Protein AF-A0A8S9H117-F1 (afdb_monomer)

Foldseek 3Di:
DQPVLQLLQVVLCVVCLVLCVVVVHHGDRPVLLVVLVVLLVVLVPDDPPNLVSVVDCVNLVQCCDPSNPRAAPPLDDQLADEAAFLADPVDDVVRVCVSCVSVQQNVQSSNQVRHDAHPDDGGDSHGRHYYYDPQFHHDPDPPLRSVLRSVQVSCVSVVQDPVGRNNDDPVNSVVSVVVSVVCSCVPPPVCVVVVPPDD

Radius of gyration: 18.81 Å; Cα contacts (8 Å, |Δi|>4): 176; chains: 1; bounding box: 41×42×57 Å

Organism: Brassica cretica (NCBI:txid69181)

Structure (mmCIF, N/CA/C/O backbone):
data_AF-A0A8S9H117-F1
#
_entry.id   AF-A0A8S9H117-F1
#
loop_
_atom_site.group_PDB
_atom_site.id
_atom_site.type_symbol
_atom_site.label_atom_id
_atom_site.label_alt_id
_atom_site.label_comp_id
_atom_site.label_asym_id
_atom_site.label_entity_id
_atom_site.label_seq_id
_atom_site.pdbx_PDB_ins_code
_atom_site.Cartn_x
_atom_site.Cartn_y
_atom_site.Cartn_z
_atom_site.occupancy
_atom_site.B_iso_or_equiv
_atom_site.auth_seq_id
_atom_site.auth_comp_id
_atom_site.auth_asym_id
_atom_site.auth_atom_id
_atom_site.pdbx_PDB_model_num
ATOM 1 N N . MET A 1 1 ? -3.713 8.239 -14.447 1.00 49.50 1 MET A N 1
ATOM 2 C CA . MET A 1 1 ? -2.649 7.503 -13.725 1.00 49.50 1 MET A CA 1
ATOM 3 C C . MET A 1 1 ? -3.193 6.486 -12.706 1.00 49.50 1 MET A C 1
ATOM 5 O O . MET A 1 1 ? -2.450 5.581 -12.369 1.00 49.50 1 MET A O 1
ATOM 9 N N . GLY A 1 2 ? -4.460 6.570 -12.255 1.00 62.56 2 GLY A N 1
ATOM 10 C CA . GLY A 1 2 ? -5.015 5.654 -11.234 1.00 62.56 2 GLY A CA 1
ATOM 11 C C . GLY A 1 2 ? -5.324 4.222 -11.701 1.00 62.56 2 GLY A C 1
ATOM 12 O O . GLY A 1 2 ? -4.921 3.280 -11.033 1.00 62.56 2 GLY A O 1
ATOM 13 N N . VAL A 1 3 ? -5.942 4.052 -12.877 1.00 79.81 3 VAL A N 1
ATOM 14 C CA . VAL A 1 3 ? -6.479 2.744 -13.321 1.00 79.81 3 VAL A CA 1
ATOM 15 C C . VAL A 1 3 ? -5.399 1.669 -13.496 1.00 79.81 3 VAL A C 1
ATOM 17 O O . VAL A 1 3 ? -5.595 0.533 -13.090 1.00 79.81 3 VAL A O 1
ATOM 20 N N . HIS A 1 4 ? -4.232 2.013 -14.051 1.00 85.38 4 HIS A N 1
ATOM 21 C CA . HIS A 1 4 ? -3.155 1.031 -14.250 1.00 85.38 4 HIS A CA 1
ATOM 22 C C . HIS A 1 4 ? -2.563 0.521 -12.934 1.00 85.38 4 HIS A C 1
ATOM 24 O O . HIS A 1 4 ? -2.241 -0.656 -12.823 1.00 85.38 4 HIS A O 1
ATOM 30 N N . LEU A 1 5 ? -2.409 1.399 -11.938 1.00 88.50 5 LEU A N 1
ATOM 31 C CA . LEU A 1 5 ? -1.876 0.997 -10.640 1.00 88.50 5 LEU A CA 1
ATOM 32 C C . LEU A 1 5 ? -2.907 0.178 -9.859 1.00 88.50 5 LEU A C 1
ATOM 34 O O . LEU A 1 5 ? -2.537 -0.793 -9.214 1.00 88.50 5 LEU A O 1
ATOM 38 N N . GLU A 1 6 ? -4.188 0.537 -9.955 1.00 90.25 6 GLU A N 1
ATOM 39 C CA . GLU A 1 6 ? -5.287 -0.261 -9.403 1.00 90.25 6 GLU A CA 1
ATOM 40 C C . GLU A 1 6 ? -5.321 -1.664 -10.015 1.00 90.25 6 GLU A C 1
ATOM 42 O O . GLU A 1 6 ? -5.309 -2.637 -9.267 1.00 90.25 6 GLU A O 1
ATOM 47 N N . ALA A 1 7 ? -5.241 -1.765 -11.345 1.00 91.31 7 ALA A N 1
ATOM 48 C CA . ALA A 1 7 ? -5.170 -3.039 -12.055 1.00 91.31 7 ALA A CA 1
ATOM 49 C C . ALA A 1 7 ? -3.972 -3.892 -11.606 1.00 91.31 7 ALA A C 1
ATOM 51 O O . ALA A 1 7 ? -4.115 -5.081 -11.345 1.00 91.31 7 ALA A O 1
ATOM 52 N N . LEU A 1 8 ? -2.786 -3.291 -11.466 1.00 93.00 8 LEU A N 1
ATOM 53 C CA . LEU A 1 8 ? -1.595 -4.011 -11.004 1.00 93.00 8 LEU A CA 1
ATOM 54 C C . LEU A 1 8 ? -1.715 -4.486 -9.555 1.00 93.00 8 LEU A C 1
ATOM 56 O O . LEU A 1 8 ? -1.335 -5.615 -9.254 1.00 93.00 8 LEU A O 1
ATOM 60 N N . VAL A 1 9 ? -2.234 -3.645 -8.658 1.00 93.19 9 VAL A N 1
ATOM 61 C CA . VAL A 1 9 ? -2.461 -4.030 -7.259 1.00 93.19 9 VAL A CA 1
ATOM 62 C C . VAL A 1 9 ? -3.465 -5.175 -7.184 1.00 93.19 9 VAL A C 1
ATOM 64 O O . VAL A 1 9 ? -3.221 -6.137 -6.463 1.00 93.19 9 VAL A O 1
ATOM 67 N N . GLU A 1 10 ? -4.555 -5.115 -7.945 1.00 92.38 10 GLU A N 1
ATOM 68 C CA . GLU A 1 10 ? -5.552 -6.185 -8.010 1.00 92.38 10 GLU A CA 1
ATOM 69 C C . GLU A 1 10 ? -4.974 -7.480 -8.594 1.00 92.38 10 GLU A C 1
ATOM 71 O O . GLU A 1 10 ? -5.126 -8.535 -7.985 1.00 92.38 10 GLU A O 1
ATOM 76 N N . TYR A 1 11 ? -4.229 -7.405 -9.698 1.00 93.62 11 TYR A N 1
ATOM 77 C CA . TYR A 1 11 ? -3.546 -8.561 -10.281 1.00 93.62 11 TYR A CA 1
ATOM 78 C C . TYR A 1 11 ? -2.617 -9.252 -9.275 1.00 93.62 11 TYR A C 1
ATOM 80 O O . TYR A 1 11 ? -2.713 -10.460 -9.067 1.00 93.62 11 TYR A O 1
ATOM 88 N N . VAL A 1 12 ? -1.753 -8.490 -8.596 1.00 93.62 12 VAL A N 1
ATOM 89 C CA . VAL A 1 12 ? -0.822 -9.044 -7.601 1.00 93.62 12 VAL A CA 1
ATOM 90 C C . VAL A 1 12 ? -1.558 -9.542 -6.351 1.00 93.62 12 VAL A C 1
ATOM 92 O O . VAL A 1 12 ? -1.134 -10.534 -5.764 1.00 93.62 12 VAL A O 1
ATOM 95 N N . THR A 1 13 ? -2.672 -8.911 -5.967 1.00 92.56 13 THR A N 1
ATOM 96 C CA . THR A 1 13 ? -3.536 -9.399 -4.877 1.00 92.56 13 THR A CA 1
ATOM 97 C C . THR A 1 13 ? -4.101 -10.774 -5.215 1.00 92.56 13 THR A C 1
ATOM 99 O O . THR A 1 13 ? -3.930 -11.698 -4.432 1.00 92.56 13 THR A O 1
ATOM 102 N N . ASN A 1 14 ? -4.706 -10.927 -6.396 1.00 92.50 14 ASN A N 1
ATOM 103 C CA . ASN A 1 14 ? -5.311 -12.188 -6.829 1.00 92.50 14 ASN A CA 1
ATOM 104 C C . ASN A 1 14 ? -4.256 -13.289 -6.988 1.00 92.50 14 ASN A C 1
ATOM 106 O O . ASN A 1 14 ? -4.474 -14.430 -6.597 1.00 92.50 14 ASN A O 1
ATOM 110 N N . ARG A 1 15 ? -3.077 -12.941 -7.518 1.00 93.19 15 ARG A N 1
ATOM 111 C CA . ARG A 1 15 ? -1.964 -13.880 -7.698 1.00 93.19 15 ARG A CA 1
ATOM 112 C C . ARG A 1 15 ? -1.455 -14.477 -6.382 1.00 93.19 15 ARG A C 1
ATOM 114 O O . ARG A 1 15 ? -0.970 -15.604 -6.389 1.00 93.19 15 ARG A O 1
ATOM 121 N N . HIS A 1 16 ? -1.520 -13.719 -5.288 1.00 93.44 16 HIS A N 1
ATOM 122 C CA . HIS A 1 16 ? -0.958 -14.100 -3.986 1.00 93.44 16 HIS A CA 1
ATOM 123 C C . HIS A 1 16 ? -2.013 -14.197 -2.885 1.00 93.44 16 HIS A C 1
ATOM 125 O O . HIS A 1 16 ? -1.669 -14.095 -1.710 1.00 93.44 16 HIS A O 1
ATOM 131 N N . GLU A 1 17 ? -3.283 -14.387 -3.247 1.00 91.44 17 GLU A N 1
ATOM 132 C CA . GLU A 1 17 ? -4.410 -14.389 -2.308 1.00 91.44 17 GLU A CA 1
ATOM 133 C C . GLU A 1 17 ? -4.195 -15.382 -1.160 1.00 91.44 17 GLU A C 1
ATOM 135 O O . GLU A 1 17 ? -4.313 -15.004 0.003 1.00 91.44 17 GLU A O 1
ATOM 140 N N . GLU A 1 18 ? -3.782 -16.613 -1.469 1.00 91.38 18 GLU A N 1
ATOM 141 C CA . GLU A 1 18 ? -3.527 -17.653 -0.464 1.00 91.38 18 GLU A CA 1
ATOM 142 C C . GLU A 1 18 ? -2.471 -17.218 0.563 1.00 91.38 18 GLU A C 1
ATOM 144 O O . GLU A 1 18 ? -2.690 -17.334 1.768 1.00 91.38 18 GLU A O 1
ATOM 149 N N . ILE A 1 19 ? -1.354 -16.647 0.099 1.00 91.06 19 ILE A N 1
ATOM 150 C CA . ILE A 1 19 ? -0.260 -16.193 0.971 1.00 91.06 19 ILE A CA 1
ATOM 151 C C . ILE A 1 19 ? -0.682 -14.958 1.774 1.00 91.06 19 ILE A C 1
ATOM 153 O O . ILE A 1 19 ? -0.298 -14.807 2.933 1.00 91.06 19 ILE A O 1
ATOM 157 N N . LEU A 1 20 ? -1.464 -14.058 1.177 1.00 88.69 20 LEU A N 1
ATOM 158 C CA . LEU A 1 20 ? -1.999 -12.885 1.865 1.00 88.69 20 LEU A CA 1
ATOM 159 C C . LEU A 1 20 ? -2.969 -13.293 2.979 1.00 88.69 20 LEU A C 1
ATOM 161 O O . LEU A 1 20 ? -2.869 -12.751 4.079 1.00 88.69 20 LEU A O 1
ATOM 165 N N . ILE A 1 21 ? -3.834 -14.281 2.732 1.00 86.19 21 ILE A N 1
ATOM 166 C CA . ILE A 1 21 ? -4.720 -14.869 3.743 1.00 86.19 21 ILE A CA 1
ATOM 167 C C . ILE A 1 21 ? -3.893 -15.528 4.851 1.00 86.19 21 ILE A C 1
ATOM 169 O O . ILE A 1 21 ? -4.079 -15.192 6.019 1.00 86.19 21 ILE A O 1
ATOM 173 N N . GLU A 1 22 ? -2.935 -16.394 4.499 1.00 86.81 22 GLU A N 1
ATOM 174 C CA . GLU A 1 22 ? -2.047 -17.069 5.459 1.00 86.81 22 GLU A CA 1
ATOM 175 C C . GLU A 1 22 ? -1.318 -16.061 6.361 1.00 86.81 22 GLU A C 1
ATOM 177 O O . GLU A 1 22 ? -1.200 -16.251 7.571 1.00 86.81 22 GLU A O 1
ATOM 182 N N . ARG A 1 23 ? -0.863 -14.946 5.780 1.00 84.06 23 ARG A N 1
ATOM 183 C CA . ARG A 1 23 ? -0.136 -13.879 6.481 1.00 84.06 23 ARG A CA 1
ATOM 184 C C . ARG A 1 23 ? -1.034 -12.773 7.028 1.00 84.06 23 ARG A C 1
ATOM 186 O O . ARG A 1 23 ? -0.508 -11.732 7.432 1.00 84.06 23 ARG A O 1
ATOM 193 N N . ARG A 1 24 ? -2.360 -12.950 7.011 1.00 82.38 24 ARG A N 1
ATOM 194 C CA . ARG A 1 24 ? -3.354 -11.979 7.511 1.00 82.38 24 ARG A CA 1
ATOM 195 C C . ARG A 1 24 ? -3.104 -10.554 6.995 1.00 82.38 24 ARG A C 1
ATOM 197 O O . ARG A 1 24 ? -3.207 -9.566 7.720 1.00 82.38 24 ARG A O 1
ATOM 204 N N . SER A 1 25 ? -2.709 -10.462 5.732 1.00 84.69 25 SER A N 1
ATOM 205 C CA . SER A 1 25 ? -2.251 -9.251 5.061 1.00 84.69 25 SER A CA 1
ATOM 206 C C . 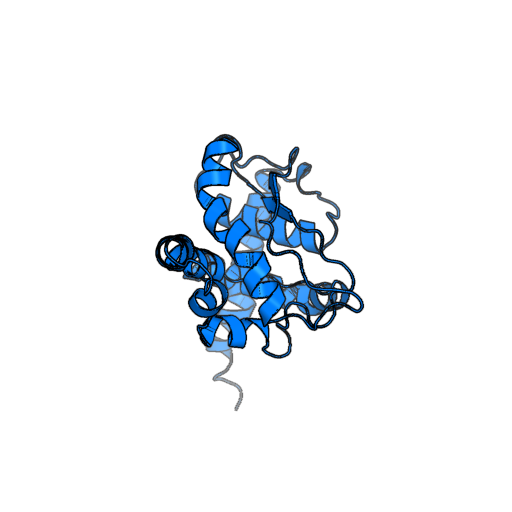SER A 1 25 ? -3.164 -8.922 3.888 1.00 84.69 25 SER A C 1
ATOM 208 O O . SER A 1 25 ? -3.815 -9.790 3.320 1.00 84.69 25 SER A O 1
ATOM 210 N N . LEU A 1 26 ? -3.208 -7.652 3.494 1.00 87.75 26 LEU A N 1
ATOM 211 C CA . LEU A 1 26 ? -3.999 -7.212 2.349 1.00 87.75 26 LEU A CA 1
ATOM 212 C C . LEU A 1 26 ? -3.322 -6.038 1.646 1.00 87.75 26 LEU A C 1
ATOM 214 O O . LEU A 1 26 ? -2.742 -5.162 2.293 1.00 87.75 26 LEU A O 1
ATOM 218 N N . PHE A 1 27 ? -3.426 -5.993 0.320 1.00 90.25 27 PHE A N 1
ATOM 219 C CA . PHE A 1 27 ? -3.037 -4.812 -0.439 1.00 90.25 27 PHE A CA 1
ATOM 220 C C . PHE A 1 27 ? -4.212 -3.851 -0.569 1.00 90.25 27 PHE A C 1
ATOM 222 O O . PHE A 1 27 ? -5.325 -4.220 -0.949 1.00 90.25 27 PHE A O 1
ATOM 229 N N . LEU A 1 28 ? -3.950 -2.587 -0.242 1.00 88.50 28 LEU A N 1
ATOM 230 C CA . LEU A 1 28 ? -4.935 -1.522 -0.335 1.00 88.50 28 LEU A CA 1
ATOM 231 C C . LEU A 1 28 ? -4.818 -0.806 -1.685 1.00 88.50 28 LEU A C 1
ATOM 233 O O . LEU A 1 28 ? -3.709 -0.498 -2.128 1.00 88.50 28 LEU A O 1
ATOM 237 N N . PRO A 1 29 ? -5.948 -0.487 -2.335 1.00 87.19 29 PRO A N 1
ATOM 238 C CA . PRO A 1 29 ? -5.932 0.271 -3.576 1.00 87.19 29 PRO A CA 1
ATOM 239 C C . PRO A 1 29 ? -5.446 1.714 -3.332 1.00 87.19 29 PRO A C 1
ATOM 241 O O . PRO A 1 29 ? -5.706 2.278 -2.264 1.00 87.19 29 PRO A O 1
ATOM 244 N N . PRO A 1 30 ? -4.815 2.371 -4.326 1.00 87.38 30 PRO A N 1
ATOM 245 C CA . PRO A 1 30 ? -4.274 3.728 -4.188 1.00 87.38 30 PRO A CA 1
ATOM 246 C C . PRO A 1 30 ? -5.278 4.775 -3.692 1.00 87.38 30 PRO A C 1
ATOM 248 O O . PRO A 1 30 ? -4.903 5.704 -2.972 1.00 87.38 30 PRO A O 1
ATOM 251 N N . TRP A 1 31 ? -6.563 4.626 -4.039 1.00 88.69 31 TRP A N 1
ATOM 252 C CA . TRP A 1 31 ? -7.599 5.548 -3.578 1.00 88.69 31 TRP A CA 1
ATOM 253 C C . TRP A 1 31 ? -7.733 5.567 -2.054 1.00 88.69 31 TRP A C 1
ATOM 255 O O . TRP A 1 31 ? -8.126 6.597 -1.519 1.00 88.69 31 TRP A O 1
ATOM 265 N N . PHE A 1 32 ? -7.397 4.483 -1.346 1.00 88.75 32 PHE A N 1
ATOM 266 C CA . PHE A 1 32 ? -7.558 4.394 0.106 1.00 88.75 32 PHE A CA 1
ATOM 267 C C . PHE A 1 32 ? -6.744 5.476 0.825 1.00 88.75 32 PHE A C 1
ATOM 269 O O . PHE A 1 32 ? -7.284 6.246 1.620 1.00 88.75 32 PHE A O 1
ATOM 276 N N . VAL A 1 33 ? -5.458 5.603 0.483 1.00 87.06 33 VAL A N 1
ATOM 277 C CA . VAL A 1 33 ? -4.568 6.617 1.071 1.00 87.06 33 VAL A CA 1
ATOM 278 C C . VAL A 1 33 ? -5.001 8.025 0.664 1.00 87.06 33 VAL A C 1
ATOM 280 O O . VAL A 1 33 ? -5.071 8.912 1.515 1.00 87.06 33 VAL A O 1
ATOM 283 N N . ALA A 1 34 ? -5.354 8.230 -0.610 1.00 88.44 34 ALA A N 1
ATOM 284 C CA . ALA A 1 34 ? -5.851 9.521 -1.090 1.00 88.44 34 ALA A CA 1
ATOM 285 C C . ALA A 1 34 ? -7.137 9.947 -0.359 1.00 88.44 34 ALA A C 1
ATOM 287 O O . ALA A 1 34 ? -7.330 11.120 -0.039 1.00 88.44 34 ALA A O 1
ATOM 288 N N . HIS A 1 35 ? -8.003 8.984 -0.050 1.00 89.88 35 HIS A N 1
ATOM 289 C CA . HIS A 1 35 ? -9.242 9.211 0.676 1.00 89.88 35 HIS A CA 1
ATOM 290 C C . HIS A 1 35 ? -8.976 9.593 2.138 1.00 89.88 35 HIS A C 1
ATOM 292 O O . HIS A 1 35 ? -9.556 10.567 2.614 1.00 89.88 35 HIS A O 1
ATOM 298 N N . LEU A 1 36 ? -8.027 8.936 2.819 1.00 91.06 36 LEU A N 1
ATOM 299 C CA . LEU A 1 36 ? -7.579 9.350 4.157 1.00 91.06 36 LEU A CA 1
ATOM 300 C C . LEU A 1 36 ? -6.993 10.760 4.167 1.00 91.06 36 LEU A C 1
ATOM 302 O O . LEU A 1 36 ? -7.360 11.584 5.002 1.00 91.06 36 LEU A O 1
ATOM 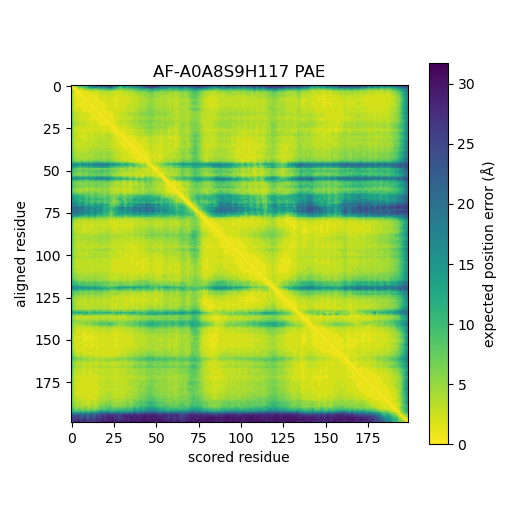306 N N . GLN A 1 37 ? -6.138 11.079 3.198 1.00 91.25 37 GLN A N 1
ATOM 307 C CA . GLN A 1 37 ? -5.581 12.425 3.060 1.00 91.25 37 GLN A CA 1
ATOM 308 C C . GLN A 1 37 ? -6.677 13.485 2.852 1.00 91.25 37 GLN A C 1
ATOM 310 O O . GLN A 1 37 ? -6.554 14.597 3.367 1.00 91.25 37 GLN A O 1
ATOM 315 N N . GLY A 1 38 ? -7.787 13.134 2.193 1.00 91.19 38 GLY A N 1
ATOM 316 C CA . GLY A 1 38 ? -8.972 13.988 2.070 1.00 91.19 38 GLY A CA 1
ATOM 317 C C . GLY A 1 38 ? -9.579 14.412 3.414 1.00 91.19 38 GLY A C 1
ATOM 318 O O . GLY A 1 38 ? -10.077 15.533 3.540 1.00 91.19 38 GLY A O 1
ATOM 319 N N . TYR A 1 39 ? -9.466 13.580 4.453 1.00 91.31 39 TYR A N 1
ATOM 320 C CA . TYR A 1 39 ? -9.958 13.893 5.797 1.00 91.31 39 TYR A CA 1
ATOM 321 C C . TYR A 1 39 ? -8.977 14.706 6.646 1.00 91.31 39 TYR A C 1
ATOM 323 O O . TYR A 1 39 ? -9.353 15.136 7.736 1.00 91.31 39 TYR A O 1
ATOM 331 N N . ALA A 1 40 ? -7.749 14.975 6.184 1.00 92.38 40 ALA A N 1
ATOM 332 C CA . ALA A 1 40 ? -6.683 15.562 7.006 1.00 92.38 40 ALA A CA 1
ATOM 333 C C . ALA A 1 40 ? -7.108 16.853 7.722 1.00 92.38 40 ALA A C 1
ATOM 335 O O . ALA A 1 40 ? -6.896 17.004 8.929 1.00 92.38 40 ALA A O 1
ATOM 336 N N . ARG A 1 41 ? -7.771 17.765 7.001 1.00 92.19 41 ARG A N 1
ATOM 337 C CA . ARG A 1 41 ? -8.233 19.048 7.555 1.00 92.19 41 ARG A CA 1
ATOM 338 C C . ARG A 1 41 ? -9.338 18.861 8.593 1.00 92.19 41 ARG A C 1
ATOM 340 O O . ARG A 1 41 ? -9.236 19.402 9.691 1.00 92.19 41 ARG A O 1
ATOM 347 N N . ALA A 1 42 ? -10.364 18.078 8.261 1.00 92.19 42 ALA A N 1
ATOM 348 C CA . ALA A 1 42 ? -11.487 17.808 9.158 1.00 92.19 42 ALA A CA 1
ATOM 349 C C . ALA A 1 42 ? -11.031 17.068 10.426 1.00 92.19 42 ALA A C 1
ATOM 351 O O . ALA A 1 42 ? -11.428 17.420 11.534 1.00 92.19 42 ALA A O 1
ATOM 352 N N . PHE A 1 43 ? -10.134 16.096 10.268 1.00 92.38 43 PHE A N 1
ATOM 353 C CA . PHE A 1 43 ? -9.556 15.329 11.363 1.00 92.38 43 PHE A CA 1
ATOM 354 C C . PHE A 1 43 ? -8.722 16.210 12.299 1.00 92.38 43 PHE A C 1
ATOM 356 O O . PHE A 1 43 ? -8.844 16.113 13.518 1.00 92.38 43 PHE A O 1
ATOM 363 N N . SER A 1 44 ? -7.923 17.123 11.740 1.00 90.25 44 SER A N 1
ATOM 364 C CA . SER A 1 44 ? -7.113 18.063 12.527 1.00 90.25 44 SER A CA 1
ATOM 365 C C . SER A 1 44 ? -7.970 19.068 13.303 1.00 90.25 44 SER A C 1
ATOM 367 O O . SER A 1 44 ? -7.628 19.430 14.427 1.00 90.25 44 SER A O 1
ATOM 369 N N . ALA A 1 45 ? -9.098 19.498 12.729 1.00 91.50 45 ALA A N 1
ATOM 370 C CA . ALA A 1 45 ? -10.032 20.421 13.372 1.00 91.50 45 ALA A CA 1
ATOM 371 C C . ALA A 1 45 ? -10.867 19.765 14.491 1.00 91.50 45 ALA A C 1
ATOM 373 O O . ALA A 1 45 ? -11.331 20.454 15.401 1.00 91.50 45 ALA A O 1
ATOM 374 N N . ALA A 1 46 ? -11.052 18.444 14.446 1.00 89.25 46 ALA A N 1
ATOM 375 C CA . ALA A 1 46 ? -11.828 17.699 15.428 1.00 89.25 46 ALA A CA 1
ATOM 376 C C . ALA A 1 46 ? -11.117 17.627 16.795 1.00 89.25 46 ALA A C 1
ATOM 378 O O . ALA A 1 46 ? -10.014 17.086 16.931 1.00 89.25 46 ALA A O 1
ATOM 379 N N . LYS A 1 47 ? -11.788 18.137 17.836 1.00 76.25 47 LYS A N 1
ATOM 380 C CA . LYS A 1 47 ? -11.325 18.157 19.235 1.00 76.25 47 LYS A CA 1
ATOM 381 C C . LYS A 1 47 ? -12.165 17.202 20.095 1.00 76.25 47 LYS A C 1
ATOM 383 O O . LYS A 1 47 ? -12.975 17.644 20.898 1.00 76.25 47 LYS A O 1
ATOM 388 N N . GLY A 1 48 ? -12.014 15.894 19.869 1.00 76.19 48 GLY A N 1
ATOM 389 C CA . GLY A 1 48 ? -12.651 14.835 20.678 1.00 76.19 48 GLY A CA 1
ATOM 390 C C . GLY A 1 48 ? -13.583 13.884 19.919 1.00 76.19 48 GLY A C 1
ATOM 391 O O . GLY A 1 48 ? -13.941 12.838 20.437 1.00 76.19 48 GLY A O 1
ATOM 392 N N . ASN A 1 49 ? -13.943 14.191 18.670 1.00 81.81 49 ASN A N 1
ATOM 393 C CA . ASN A 1 49 ? -14.786 13.341 17.816 1.00 81.81 49 ASN A CA 1
ATOM 394 C C . ASN A 1 49 ? -14.059 12.863 16.545 1.00 81.81 49 ASN A C 1
ATOM 396 O O . ASN A 1 49 ? -14.694 12.619 15.520 1.00 81.81 49 ASN A O 1
ATOM 400 N N . ARG A 1 50 ? -12.730 12.724 16.601 1.00 85.81 50 ARG A N 1
ATOM 401 C CA . ARG A 1 50 ? -11.884 12.339 15.456 1.00 85.81 50 ARG A CA 1
ATOM 402 C C . ARG A 1 50 ? -12.313 11.021 14.803 1.00 85.81 50 ARG A C 1
ATOM 404 O O . ARG A 1 50 ? -12.384 10.961 13.580 1.00 85.81 50 ARG A O 1
ATOM 411 N N . GLY A 1 51 ? -12.725 10.025 15.591 1.00 82.12 51 GLY A N 1
ATOM 412 C CA . GLY A 1 51 ? -13.271 8.766 15.064 1.00 82.12 51 GLY A CA 1
ATOM 413 C C . GLY A 1 51 ? -14.533 8.942 14.202 1.00 82.12 51 GLY A C 1
ATOM 414 O O . GLY A 1 51 ? -14.723 8.216 13.229 1.00 82.12 51 GLY A O 1
ATOM 415 N N . ARG A 1 52 ? -15.366 9.964 14.472 1.00 84.56 52 ARG A N 1
ATOM 416 C CA . ARG A 1 52 ? -16.541 10.284 13.635 1.00 84.56 52 ARG A CA 1
ATOM 417 C C . ARG A 1 52 ? -16.165 10.889 12.286 1.00 84.56 52 ARG A C 1
ATOM 419 O O . ARG A 1 52 ? -16.923 10.723 11.339 1.00 84.56 52 ARG A O 1
ATOM 426 N N . VAL A 1 53 ? -15.013 11.554 12.174 1.00 85.62 53 VAL A N 1
ATOM 427 C CA . VAL A 1 53 ? -14.521 12.082 10.886 1.00 85.62 53 VAL A CA 1
ATOM 428 C C . VAL A 1 53 ? -14.240 10.937 9.913 1.00 85.62 53 VAL A C 1
ATOM 430 O O . VAL A 1 53 ? -14.561 11.032 8.736 1.00 85.62 53 VAL A O 1
ATOM 433 N N . LEU A 1 54 ? -13.732 9.820 10.436 1.00 84.25 54 LEU A N 1
ATOM 434 C CA . LEU A 1 54 ? -13.507 8.566 9.708 1.00 84.25 54 LEU A CA 1
ATOM 435 C C . LEU A 1 54 ? -14.766 7.674 9.702 1.00 84.25 54 LEU A C 1
ATOM 437 O O . LEU A 1 54 ? -14.728 6.480 9.402 1.00 84.25 54 LEU A O 1
ATOM 441 N N . GLY A 1 55 ? -15.904 8.265 10.073 1.00 72.38 55 GLY A N 1
ATOM 442 C CA . GLY A 1 55 ? -17.233 7.679 10.187 1.00 72.38 55 GLY A CA 1
ATOM 443 C C . GLY A 1 55 ? -17.822 7.154 8.882 1.00 72.38 55 GLY A C 1
ATOM 444 O O . GLY A 1 55 ? -18.813 6.437 8.952 1.00 72.38 55 GLY A O 1
ATOM 445 N N . ASP A 1 56 ? -17.228 7.481 7.733 1.00 72.00 56 ASP A N 1
ATOM 446 C CA . ASP A 1 56 ? -17.766 7.134 6.419 1.00 72.00 56 ASP A CA 1
ATOM 447 C C . ASP A 1 56 ? -17.928 5.612 6.268 1.00 72.00 56 ASP A C 1
ATOM 449 O O . ASP A 1 56 ? -16.979 4.838 6.444 1.00 72.00 56 ASP A O 1
ATOM 453 N N . GLY A 1 57 ? -19.153 5.195 5.933 1.00 75.69 57 GLY A N 1
ATOM 454 C CA . GLY A 1 57 ? -19.511 3.804 5.679 1.00 75.69 57 GLY A CA 1
ATOM 455 C C . GLY A 1 57 ? -18.685 3.177 4.557 1.00 75.69 57 GLY A C 1
ATOM 456 O O . GLY A 1 57 ? -18.509 1.961 4.549 1.00 75.69 57 GLY A O 1
ATOM 457 N N . ARG A 1 58 ? -18.110 3.985 3.656 1.00 83.06 58 ARG A N 1
ATOM 458 C CA . ARG A 1 58 ? -17.210 3.512 2.602 1.00 83.06 58 ARG A CA 1
ATOM 459 C C . ARG A 1 58 ? -15.922 2.904 3.157 1.00 83.06 58 ARG A C 1
ATOM 461 O O . ARG A 1 58 ? -15.544 1.820 2.723 1.00 83.06 58 ARG A O 1
ATOM 468 N N . LEU A 1 59 ? -15.251 3.576 4.097 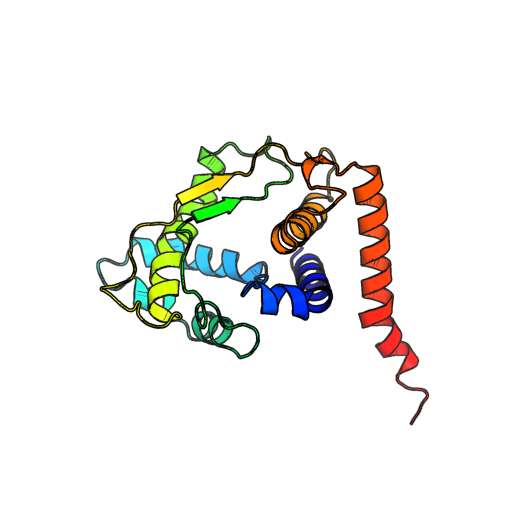1.00 82.56 59 LEU A N 1
ATOM 469 C CA . LEU A 1 59 ? -13.994 3.088 4.679 1.00 82.56 59 LEU A CA 1
ATOM 470 C C . LEU A 1 59 ? -14.237 1.850 5.534 1.00 82.56 59 LEU A C 1
ATOM 472 O O . LEU A 1 59 ? -13.598 0.823 5.318 1.00 82.56 59 LEU A O 1
ATOM 476 N N . SER A 1 60 ? -15.189 1.930 6.467 1.00 77.44 60 SER A N 1
ATOM 477 C CA . SER A 1 60 ? -15.501 0.789 7.327 1.00 77.44 60 SER A CA 1
ATOM 478 C C . SER A 1 60 ? -16.042 -0.381 6.516 1.00 77.44 60 SER A C 1
ATOM 480 O O . SER A 1 60 ? -15.581 -1.492 6.712 1.00 77.44 60 SER A O 1
ATOM 482 N N . GLY A 1 61 ? -16.943 -0.147 5.558 1.00 81.69 61 GLY A N 1
ATOM 483 C CA . GLY A 1 61 ? -17.485 -1.206 4.705 1.00 81.69 61 GLY A CA 1
ATOM 484 C C . GLY A 1 61 ? -16.433 -1.859 3.809 1.00 81.69 61 GLY A C 1
ATOM 485 O O . GLY A 1 61 ? -16.498 -3.061 3.574 1.00 81.69 61 GLY A O 1
ATOM 486 N N . PHE A 1 62 ? -15.434 -1.102 3.340 1.00 84.31 62 PHE A N 1
ATOM 487 C CA . PHE A 1 62 ? -14.308 -1.675 2.602 1.00 84.31 62 PHE A CA 1
ATOM 488 C C . PHE A 1 62 ? -13.436 -2.566 3.496 1.00 84.31 62 PHE A C 1
ATOM 490 O O . PHE A 1 62 ? -13.082 -3.669 3.090 1.00 84.31 62 PHE A O 1
ATOM 497 N N . LEU A 1 63 ? -13.124 -2.097 4.708 1.00 82.81 63 LEU A N 1
ATOM 498 C CA . LEU A 1 63 ? -12.230 -2.769 5.657 1.00 82.81 63 LEU A CA 1
ATOM 499 C C . LEU A 1 63 ? -12.884 -3.919 6.432 1.00 82.81 63 LEU A C 1
ATOM 501 O O . LEU A 1 63 ? -12.168 -4.676 7.075 1.00 82.81 63 LEU A O 1
ATOM 505 N N . THR A 1 64 ? -14.212 -4.055 6.409 1.00 77.56 64 THR A N 1
ATOM 506 C CA . THR A 1 64 ? -14.934 -5.145 7.090 1.00 77.56 64 THR A CA 1
ATOM 507 C C . THR A 1 64 ? -15.553 -6.161 6.130 1.00 77.56 64 THR A C 1
ATOM 509 O O . THR A 1 64 ? -16.136 -7.154 6.579 1.00 77.56 64 THR A O 1
ATOM 512 N N . LYS A 1 65 ? -15.411 -5.960 4.812 1.00 78.62 65 LYS A N 1
ATOM 513 C CA . LYS A 1 65 ? -15.872 -6.914 3.797 1.00 78.62 65 LYS A CA 1
ATOM 514 C C . LYS A 1 65 ? -15.110 -8.235 3.930 1.00 78.62 65 LYS A C 1
ATOM 516 O O . LYS A 1 65 ? -13.895 -8.243 4.102 1.00 78.62 65 LYS A O 1
ATOM 521 N N . GLU A 1 66 ? -15.823 -9.354 3.833 1.00 68.44 66 GLU A N 1
ATOM 522 C CA . GLU A 1 66 ? -15.232 -10.697 3.812 1.00 68.44 66 GLU A CA 1
ATOM 523 C C . GLU A 1 66 ? -14.146 -10.818 2.724 1.00 68.44 66 GLU A C 1
ATOM 525 O O . GLU A 1 66 ? -14.277 -10.237 1.645 1.00 68.44 66 GLU A O 1
ATOM 530 N N . GLY A 1 67 ? -13.027 -11.473 3.054 1.00 65.31 67 GLY A N 1
ATOM 531 C CA . GLY A 1 67 ? -11.812 -11.508 2.223 1.00 65.31 67 GLY A CA 1
ATOM 532 C C . GLY A 1 67 ? -10.969 -10.221 2.233 1.00 65.31 67 GLY A C 1
ATOM 533 O O . GLY A 1 67 ? -9.877 -10.196 1.680 1.00 65.31 67 GLY A O 1
ATOM 534 N N . ARG A 1 68 ? -11.443 -9.134 2.861 1.00 66.19 68 ARG A N 1
ATOM 535 C CA . ARG A 1 68 ? -10.720 -7.850 3.001 1.00 66.19 68 ARG A CA 1
ATOM 536 C C . ARG A 1 68 ? -10.769 -7.297 4.426 1.00 66.19 68 ARG A C 1
ATOM 538 O O . ARG A 1 68 ? -10.562 -6.102 4.635 1.00 66.19 68 ARG A O 1
ATOM 545 N N . LYS A 1 69 ? -11.072 -8.164 5.397 1.00 68.31 69 LYS A N 1
ATOM 546 C CA . LYS A 1 69 ? -11.214 -7.784 6.800 1.00 68.31 69 LYS A CA 1
ATOM 547 C C . LYS A 1 69 ? -9.861 -7.383 7.365 1.00 68.31 69 LYS A C 1
ATOM 549 O O . LYS A 1 69 ? -9.012 -8.231 7.616 1.00 68.31 69 LYS A O 1
ATOM 554 N N . TRP A 1 70 ? -9.679 -6.092 7.598 1.00 71.00 70 TRP A N 1
ATOM 555 C CA . TRP A 1 70 ? -8.537 -5.615 8.359 1.00 71.00 70 TRP A CA 1
ATOM 556 C C . TRP A 1 70 ? -8.820 -5.806 9.850 1.00 71.00 70 TRP A C 1
ATOM 558 O O . TRP A 1 70 ? -9.887 -5.426 10.325 1.00 71.00 70 TRP A O 1
ATOM 568 N N . GLY A 1 71 ? -7.888 -6.416 10.587 1.00 57.62 71 GLY A N 1
ATOM 569 C CA . GLY A 1 71 ? -7.974 -6.490 12.047 1.00 57.62 71 GLY A CA 1
ATOM 570 C C . GLY A 1 71 ? -8.729 -7.678 12.634 1.00 57.62 71 GLY A C 1
ATOM 571 O O . GLY A 1 71 ? -8.590 -7.926 13.824 1.00 57.62 71 GLY A O 1
ATOM 572 N N . ALA A 1 72 ? -9.490 -8.435 11.835 1.00 54.81 72 ALA A N 1
ATOM 573 C CA . ALA A 1 72 ? -10.312 -9.543 12.338 1.00 54.81 72 ALA A CA 1
ATOM 574 C C . ALA A 1 72 ? -9.504 -10.717 12.929 1.00 54.81 72 ALA A C 1
ATOM 576 O O . ALA A 1 72 ? -10.083 -11.558 13.608 1.00 54.81 72 ALA A O 1
ATOM 577 N N . GLU A 1 73 ? -8.188 -10.757 12.696 1.00 50.41 73 GLU A N 1
ATOM 578 C CA . GLU A 1 73 ? -7.285 -11.797 13.204 1.00 50.41 73 GLU A CA 1
ATOM 579 C C . GLU A 1 73 ? -5.921 -11.230 13.652 1.00 50.41 73 GLU A C 1
ATOM 581 O O . GLU A 1 73 ? -4.897 -11.907 13.587 1.00 50.41 73 GLU A O 1
ATOM 586 N N . VAL A 1 74 ? -5.846 -9.951 14.030 1.00 53.41 74 VAL A N 1
ATOM 587 C CA . VAL A 1 74 ? -4.555 -9.337 14.378 1.00 53.41 74 VAL A CA 1
ATOM 588 C C . VAL A 1 74 ? -4.291 -9.465 15.878 1.00 53.41 74 VAL A C 1
ATOM 590 O O . VAL A 1 74 ? -4.745 -8.636 16.661 1.00 53.41 74 VAL A O 1
ATOM 593 N N . ASP A 1 75 ? -3.521 -10.488 16.256 1.00 49.34 75 ASP A N 1
ATOM 594 C CA . ASP A 1 75 ? -3.106 -10.743 17.646 1.00 49.34 75 ASP A CA 1
ATOM 595 C C . ASP A 1 75 ? -2.013 -9.758 18.120 1.00 49.34 75 ASP A C 1
ATOM 597 O O . ASP A 1 75 ? -1.858 -9.509 19.315 1.00 49.34 75 ASP A O 1
ATOM 601 N N . SER A 1 76 ? -1.265 -9.146 17.190 1.00 59.16 76 SER A N 1
ATOM 602 C CA . SER A 1 76 ? -0.289 -8.089 17.479 1.00 59.16 76 SER A CA 1
ATOM 603 C C . SER A 1 76 ? -0.195 -7.069 16.339 1.00 59.16 76 SER A C 1
ATOM 605 O O . SER A 1 76 ? -0.056 -7.412 15.165 1.00 59.16 76 SER A O 1
ATOM 607 N N . LEU A 1 77 ? -0.292 -5.781 16.683 1.00 67.69 77 LEU A N 1
ATOM 608 C CA . LEU A 1 77 ? -0.104 -4.674 15.745 1.00 67.69 77 LEU A CA 1
ATOM 609 C C . LEU A 1 77 ? 1.283 -4.070 15.950 1.00 67.69 77 LEU A C 1
ATOM 611 O O . LEU A 1 77 ? 1.530 -3.393 16.948 1.00 67.69 77 LEU A O 1
ATOM 615 N N . ASP A 1 78 ? 2.162 -4.245 14.967 1.00 75.25 78 ASP A N 1
ATOM 616 C CA . ASP A 1 78 ? 3.323 -3.373 14.818 1.00 75.25 78 ASP A CA 1
ATOM 617 C C . ASP A 1 78 ? 2.809 -1.953 14.520 1.00 75.25 78 ASP A C 1
ATOM 619 O O . ASP A 1 78 ? 2.276 -1.685 13.440 1.00 75.25 78 ASP A O 1
ATOM 623 N N . TRP A 1 79 ? 2.949 -1.030 15.475 1.00 87.56 79 TRP A N 1
ATOM 624 C CA . TRP A 1 79 ? 2.392 0.332 15.414 1.00 87.56 79 TRP A CA 1
ATOM 625 C C . TRP A 1 79 ? 3.187 1.283 14.495 1.00 87.56 79 TRP A C 1
ATOM 627 O O . TRP A 1 79 ? 3.562 2.395 14.880 1.00 87.56 79 TRP A O 1
ATOM 637 N N . ARG A 1 80 ? 3.488 0.826 13.272 1.00 91.25 80 ARG A N 1
ATOM 638 C CA . ARG A 1 80 ? 4.374 1.490 12.303 1.00 91.25 80 ARG A CA 1
ATOM 639 C C . ARG A 1 80 ? 3.829 1.482 10.876 1.00 91.25 80 ARG A C 1
ATOM 641 O O . ARG A 1 80 ? 3.169 0.546 10.436 1.00 91.25 80 ARG A O 1
ATOM 648 N N . VAL A 1 81 ? 4.186 2.512 10.121 1.00 92.12 81 VAL A N 1
ATOM 649 C CA . VAL A 1 81 ? 4.040 2.613 8.669 1.00 92.12 81 VAL A CA 1
ATOM 650 C C . VAL A 1 81 ? 5.428 2.483 8.056 1.00 92.12 81 VAL A C 1
ATOM 652 O O . VAL A 1 81 ? 6.258 3.387 8.181 1.00 92.12 81 VAL A O 1
ATOM 655 N N . LEU A 1 82 ? 5.672 1.365 7.373 1.00 93.62 82 LEU A N 1
ATOM 656 C CA . LEU A 1 82 ? 6.898 1.148 6.614 1.00 93.62 82 LEU A CA 1
ATOM 657 C C . LEU A 1 82 ? 6.737 1.674 5.182 1.00 93.62 82 LEU A C 1
ATOM 659 O O . LEU A 1 82 ? 5.873 1.229 4.429 1.00 93.62 82 LEU A O 1
ATOM 663 N N . VAL A 1 83 ? 7.590 2.617 4.790 1.00 95.12 83 VAL A N 1
ATOM 664 C CA . VAL A 1 83 ? 7.589 3.242 3.467 1.00 95.12 83 VAL A CA 1
ATOM 665 C C . VAL A 1 83 ? 8.563 2.510 2.552 1.00 95.12 83 VAL A C 1
ATOM 667 O O . VAL A 1 83 ? 9.782 2.585 2.725 1.00 95.12 83 VAL A O 1
ATOM 670 N N . LEU A 1 84 ? 8.006 1.843 1.544 1.00 94.56 84 LEU A N 1
ATOM 671 C CA . LEU A 1 84 ? 8.741 1.190 0.464 1.00 94.56 84 LEU A CA 1
ATOM 672 C C . LEU A 1 84 ? 8.889 2.183 -0.700 1.00 94.56 84 LEU A C 1
ATOM 674 O O . LEU A 1 84 ? 8.048 2.241 -1.596 1.00 94.56 84 LEU A O 1
ATOM 678 N N . ASP A 1 85 ? 9.919 3.029 -0.641 1.00 94.25 85 ASP A N 1
ATOM 679 C CA . ASP A 1 85 ? 10.124 4.117 -1.605 1.00 94.25 85 ASP A CA 1
ATOM 680 C C . ASP A 1 85 ? 11.108 3.712 -2.717 1.00 94.25 85 ASP A C 1
ATOM 682 O O . ASP A 1 85 ? 12.300 3.575 -2.436 1.00 94.25 85 ASP A O 1
ATOM 686 N N . PRO A 1 86 ? 10.663 3.563 -3.979 1.00 94.75 86 PRO A N 1
ATOM 687 C CA . PRO A 1 86 ? 11.561 3.266 -5.090 1.00 94.75 86 PRO A CA 1
ATOM 688 C C . PRO A 1 86 ? 12.461 4.445 -5.487 1.00 94.75 86 PRO A C 1
ATOM 690 O O . PRO A 1 86 ? 13.424 4.235 -6.216 1.00 94.75 86 PRO A O 1
ATOM 693 N N . ASN A 1 87 ? 12.179 5.679 -5.045 1.00 94.56 87 ASN A N 1
ATOM 694 C CA . ASN A 1 87 ? 12.969 6.870 -5.385 1.00 94.56 87 ASN A CA 1
ATOM 695 C C . ASN A 1 87 ? 13.365 7.665 -4.122 1.00 94.56 87 ASN A C 1
ATOM 697 O O . ASN A 1 87 ? 13.018 8.847 -3.994 1.00 94.56 87 ASN A O 1
ATOM 701 N N . PRO A 1 88 ? 14.129 7.067 -3.191 1.00 93.25 88 PRO A N 1
ATOM 702 C CA . PRO A 1 88 ? 14.383 7.644 -1.871 1.00 93.25 88 PRO A CA 1
ATOM 703 C C . PRO A 1 88 ? 15.113 8.997 -1.902 1.00 93.25 88 PRO A C 1
ATOM 705 O O . PRO A 1 88 ? 15.049 9.742 -0.927 1.00 93.25 88 PRO A O 1
ATOM 708 N N . ARG A 1 89 ? 15.784 9.352 -3.009 1.00 92.50 89 ARG A N 1
ATOM 709 C CA . ARG A 1 89 ? 16.470 10.646 -3.177 1.00 92.50 89 ARG A CA 1
ATOM 710 C C . ARG A 1 89 ? 15.550 11.812 -3.529 1.00 92.50 89 ARG A C 1
ATOM 712 O O . ARG A 1 89 ? 15.972 12.955 -3.402 1.00 92.50 89 ARG A O 1
ATOM 719 N N . LEU A 1 90 ? 14.320 11.556 -3.983 1.00 93.31 90 LEU A N 1
ATOM 720 C CA . LEU A 1 90 ? 13.407 12.630 -4.395 1.00 93.31 90 LEU A CA 1
ATOM 721 C C . LEU A 1 90 ? 12.786 13.369 -3.209 1.00 93.31 90 LEU A C 1
ATOM 723 O O . LEU A 1 90 ? 12.399 14.528 -3.340 1.00 93.31 90 LEU A O 1
ATOM 727 N N . LYS A 1 91 ? 12.646 12.692 -2.068 1.00 93.94 91 LYS A N 1
ATOM 728 C CA . LYS A 1 91 ? 12.058 13.238 -0.843 1.00 93.94 91 LYS A CA 1
ATOM 729 C C . LYS A 1 91 ? 12.885 12.782 0.343 1.00 93.94 91 LYS A C 1
ATOM 731 O O . LYS A 1 91 ? 13.123 11.585 0.488 1.00 93.94 91 LYS A O 1
ATOM 736 N N . ASP A 1 92 ? 13.295 13.704 1.197 1.00 95.56 92 ASP A N 1
ATOM 737 C CA . ASP A 1 92 ? 13.856 13.348 2.497 1.00 95.56 92 ASP A CA 1
ATOM 738 C C . ASP A 1 92 ? 12.755 12.859 3.458 1.00 95.56 92 ASP A C 1
ATOM 740 O O . ASP A 1 92 ? 11.562 12.849 3.134 1.00 95.56 92 ASP A O 1
ATOM 744 N N . MET A 1 93 ? 13.150 12.429 4.657 1.00 94.94 93 MET A N 1
ATOM 745 C CA . MET A 1 93 ? 12.192 11.936 5.650 1.00 94.94 93 MET A CA 1
ATOM 746 C C . MET A 1 93 ? 11.252 13.023 6.177 1.00 94.94 93 MET A C 1
ATOM 748 O O . MET A 1 93 ? 10.128 12.698 6.550 1.00 94.94 93 MET A O 1
ATOM 752 N N . ALA A 1 94 ? 11.653 14.298 6.161 1.00 96.19 94 ALA A N 1
ATOM 753 C CA . ALA A 1 94 ? 10.768 15.395 6.545 1.00 96.19 94 ALA A CA 1
ATOM 754 C C . ALA A 1 94 ? 9.619 15.548 5.534 1.00 96.19 94 ALA A C 1
ATOM 756 O O . ALA A 1 94 ? 8.453 15.654 5.919 1.00 96.19 94 ALA A O 1
ATOM 757 N N . ALA A 1 95 ? 9.926 15.468 4.238 1.00 96.19 95 ALA A N 1
ATOM 758 C CA . ALA A 1 95 ? 8.932 15.475 3.173 1.00 96.19 95 ALA A CA 1
ATOM 759 C C . ALA A 1 95 ? 8.046 14.217 3.192 1.00 96.19 95 ALA A C 1
ATOM 761 O O . ALA A 1 95 ? 6.839 14.321 2.973 1.00 96.19 95 ALA A O 1
ATOM 762 N N . VAL A 1 96 ? 8.606 13.033 3.473 1.00 94.62 96 VAL A N 1
ATOM 763 C CA . VAL A 1 96 ? 7.816 11.798 3.654 1.00 94.62 96 VAL A CA 1
ATOM 764 C C . VAL A 1 96 ? 6.857 11.929 4.828 1.00 94.62 96 VAL A C 1
ATOM 766 O O . VAL A 1 96 ? 5.673 11.628 4.679 1.00 94.62 96 VAL A O 1
ATOM 769 N N . TRP A 1 97 ? 7.346 12.414 5.971 1.00 93.94 97 TRP A N 1
ATOM 770 C CA . TRP A 1 97 ? 6.515 12.652 7.143 1.00 93.94 97 TRP A CA 1
ATOM 771 C C . TRP A 1 97 ? 5.368 13.605 6.816 1.00 93.94 97 TRP A C 1
ATOM 773 O O . TRP A 1 97 ? 4.221 13.263 7.070 1.00 93.94 97 TRP A O 1
ATOM 783 N N . GLY A 1 98 ? 5.630 14.735 6.154 1.00 93.00 98 GLY A N 1
ATOM 784 C CA . GLY A 1 98 ? 4.574 15.674 5.759 1.00 93.00 98 GLY A CA 1
ATOM 785 C C . GLY A 1 98 ? 3.470 15.053 4.887 1.00 93.00 98 GLY A C 1
ATOM 786 O O . GLY A 1 98 ? 2.321 15.482 4.950 1.00 93.00 98 GLY A O 1
ATOM 787 N N . LEU A 1 99 ? 3.781 14.015 4.102 1.00 92.06 99 LEU A N 1
ATOM 788 C CA . LEU A 1 99 ? 2.799 13.297 3.275 1.00 92.06 99 LEU A CA 1
ATOM 789 C C . LEU A 1 99 ? 1.996 12.252 4.057 1.00 92.06 99 LEU A C 1
ATOM 791 O O . LEU A 1 99 ? 0.844 11.975 3.705 1.00 92.06 99 LEU A O 1
ATOM 795 N N . LEU A 1 100 ? 2.608 11.652 5.078 1.00 94.06 100 LEU A N 1
ATOM 796 C CA . LEU A 1 100 ? 2.045 10.535 5.835 1.00 94.06 100 LEU A CA 1
ATOM 797 C C . LEU A 1 100 ? 1.535 10.929 7.219 1.00 94.06 100 LEU A C 1
ATOM 799 O O . LEU A 1 100 ? 0.835 10.133 7.829 1.00 94.06 100 LEU A O 1
ATOM 803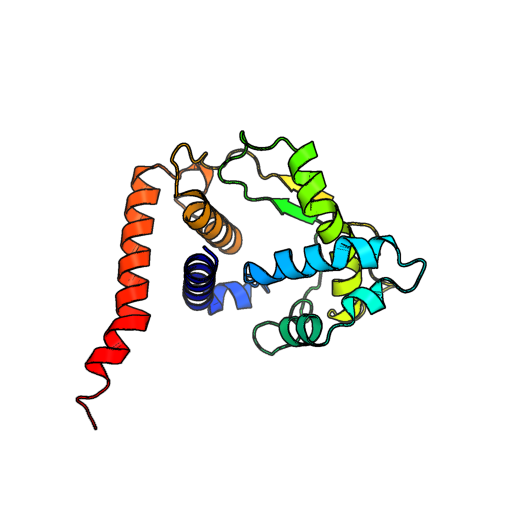 N N . GLU A 1 101 ? 1.801 12.142 7.697 1.00 93.62 101 GLU A N 1
ATOM 804 C CA . GLU A 1 101 ? 1.424 12.606 9.035 1.00 93.62 101 GLU A CA 1
ATOM 805 C C . GLU A 1 101 ? -0.075 12.422 9.296 1.00 93.62 101 GLU A C 1
ATOM 807 O O . GLU A 1 101 ? -0.479 11.875 10.321 1.00 93.62 101 GLU A O 1
ATOM 812 N N . ALA A 1 102 ? -0.916 12.852 8.352 1.00 92.69 102 ALA A N 1
ATOM 813 C CA . ALA A 1 102 ? -2.361 12.704 8.481 1.00 92.69 102 ALA A CA 1
ATOM 814 C C . ALA A 1 102 ? -2.775 11.227 8.545 1.00 92.69 102 ALA A C 1
ATOM 816 O O . ALA A 1 102 ? -3.594 10.858 9.380 1.00 92.69 102 ALA A O 1
ATOM 817 N N . VAL A 1 103 ? -2.176 10.385 7.699 1.00 92.69 103 VAL A N 1
ATOM 818 C CA . VAL A 1 103 ? -2.448 8.943 7.656 1.00 92.69 103 VAL A CA 1
ATOM 819 C C . VAL A 1 103 ? -2.023 8.291 8.973 1.00 92.69 103 VAL A C 1
ATOM 821 O O . VAL A 1 103 ? -2.841 7.645 9.618 1.00 92.69 103 VAL A O 1
ATOM 824 N N . SER A 1 104 ? -0.795 8.545 9.427 1.00 94.44 104 SER A N 1
ATOM 825 C CA . SER A 1 104 ? -0.231 8.067 10.696 1.00 94.44 104 SER A CA 1
ATOM 826 C C . SER A 1 104 ? -1.129 8.398 11.895 1.00 94.44 104 SER A C 1
ATOM 828 O O . SER A 1 104 ? -1.352 7.540 12.747 1.00 94.44 104 SER A O 1
ATOM 830 N N . LYS A 1 105 ? -1.709 9.605 11.935 1.00 93.94 105 LYS A N 1
ATOM 831 C CA . LYS A 1 105 ? -2.635 10.024 13.000 1.00 93.94 105 LYS A CA 1
ATOM 832 C C . LYS A 1 105 ? -4.031 9.403 12.888 1.00 93.94 105 LYS A C 1
ATOM 834 O O . LYS A 1 105 ? -4.719 9.306 13.899 1.00 93.94 105 LYS A O 1
ATOM 839 N N . MET A 1 106 ? -4.478 9.027 11.688 1.00 93.88 106 MET A N 1
ATOM 840 C CA . MET A 1 106 ? -5.8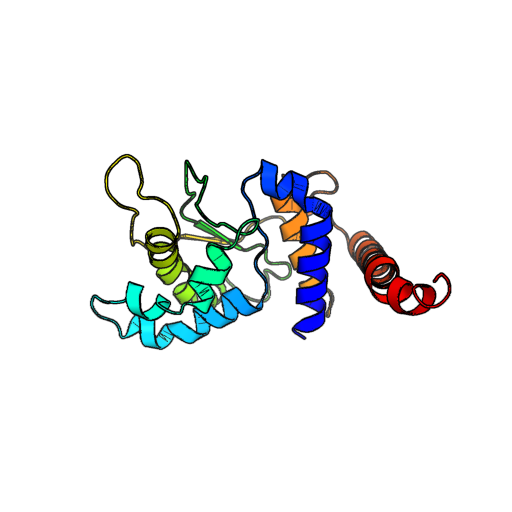13 8.459 11.451 1.00 93.88 106 MET A CA 1
ATOM 841 C C . MET A 1 106 ? -5.875 6.944 11.640 1.00 93.88 106 MET A C 1
ATOM 843 O O . MET A 1 106 ? -6.912 6.446 12.073 1.00 93.88 106 MET A O 1
ATOM 847 N N . LEU A 1 107 ? -4.797 6.214 11.328 1.00 91.88 107 LEU A N 1
ATOM 848 C CA . LEU A 1 107 ? -4.755 4.749 11.428 1.00 91.88 107 LEU A CA 1
ATOM 849 C C . LEU A 1 107 ? -5.192 4.211 12.808 1.00 91.88 107 LEU A C 1
ATOM 851 O O . LEU A 1 107 ? -6.020 3.304 12.810 1.00 91.88 107 LEU A O 1
ATOM 855 N N . PRO A 1 108 ? -4.779 4.787 13.958 1.00 91.44 108 PRO A N 1
ATOM 856 C CA . PRO A 1 108 ? -5.255 4.359 15.279 1.00 91.44 108 PRO A CA 1
ATOM 857 C C . PRO A 1 108 ? -6.780 4.346 15.430 1.00 91.44 108 PRO A C 1
ATOM 859 O O . PRO A 1 108 ? -7.360 3.407 15.962 1.00 91.44 108 PRO A O 1
ATOM 862 N N . TYR A 1 109 ? -7.443 5.375 14.901 1.00 91.69 109 TYR A N 1
ATOM 863 C CA . TYR A 1 109 ? -8.898 5.520 14.973 1.00 91.69 109 TYR A CA 1
ATOM 864 C C . TYR A 1 109 ? -9.617 4.566 14.017 1.00 91.69 109 TYR A C 1
ATOM 866 O O . TYR A 1 109 ? -10.765 4.198 14.257 1.00 91.69 109 TYR A O 1
ATOM 874 N N . LEU A 1 110 ? -8.971 4.181 12.910 1.00 89.19 110 LEU A N 1
ATOM 875 C CA . LEU A 1 110 ? -9.491 3.120 12.052 1.00 89.19 110 LEU A CA 1
ATOM 876 C C . LEU A 1 110 ? -9.376 1.767 12.739 1.00 89.19 110 LEU A C 1
ATOM 878 O O . LEU A 1 110 ? -10.365 1.046 12.759 1.00 89.19 110 LEU A O 1
ATOM 882 N N . VAL A 1 111 ? -8.217 1.466 13.328 1.00 87.75 111 VAL A N 1
ATOM 883 C CA . VAL A 1 111 ? -7.976 0.238 14.097 1.00 87.75 111 VAL A CA 1
ATOM 884 C C . VAL A 1 111 ? -9.020 0.089 15.202 1.00 87.75 111 VAL A C 1
ATOM 886 O O . VAL A 1 111 ? -9.720 -0.915 15.225 1.00 87.75 111 VAL A O 1
ATOM 889 N N . GLU A 1 112 ? -9.224 1.118 16.032 1.00 87.50 112 GLU A N 1
ATOM 890 C CA . GLU A 1 112 ? -10.254 1.122 17.087 1.00 87.50 112 GLU A CA 1
ATOM 891 C C . GLU A 1 112 ? -11.666 0.821 16.552 1.00 87.50 112 GLU A C 1
ATOM 893 O O . GLU A 1 112 ? -12.486 0.217 17.240 1.00 87.50 112 GLU A O 1
ATOM 898 N N . LYS A 1 113 ? -11.962 1.234 15.316 1.00 85.62 113 LYS A N 1
ATOM 899 C CA . LYS A 1 113 ? -13.289 1.097 14.713 1.00 85.62 113 LYS A CA 1
ATOM 900 C C . LYS A 1 113 ? -13.517 -0.247 14.018 1.00 85.62 113 LYS A C 1
ATOM 902 O O . LYS A 1 113 ? -14.667 -0.684 13.954 1.00 85.62 113 LYS A O 1
ATOM 907 N N . VAL A 1 114 ? -12.487 -0.841 13.410 1.00 83.25 114 VAL A N 1
ATOM 908 C CA . VAL A 1 114 ? -12.638 -2.031 12.546 1.00 83.25 114 VAL A CA 1
ATOM 909 C C . VAL A 1 114 ? -12.087 -3.311 13.165 1.00 83.25 114 VAL A C 1
ATOM 911 O O . VAL A 1 114 ? -12.542 -4.390 12.790 1.00 83.25 114 VAL A O 1
ATOM 914 N N . CYS A 1 115 ? -11.149 -3.206 14.107 1.00 81.69 115 CYS A N 1
ATOM 915 C CA . CYS A 1 115 ? -10.589 -4.353 14.807 1.00 81.69 115 CYS A CA 1
ATOM 916 C C . CYS A 1 115 ? -11.451 -4.716 16.032 1.00 81.69 115 CYS A C 1
ATOM 918 O O . CYS A 1 115 ? -12.033 -3.824 16.658 1.00 81.69 115 CYS A O 1
ATOM 920 N N . PRO A 1 116 ? -11.530 -6.003 16.413 1.00 81.31 116 PRO A N 1
ATOM 921 C CA . PRO A 1 116 ? -12.057 -6.402 17.716 1.00 81.31 116 PRO A CA 1
ATOM 922 C C . PRO A 1 116 ? -11.303 -5.692 18.851 1.00 81.31 116 PRO A C 1
ATOM 924 O O . PRO A 1 116 ? -10.123 -5.394 18.689 1.00 81.31 116 PRO A O 1
ATOM 927 N N . PRO A 1 117 ? -11.935 -5.419 20.003 1.00 81.19 117 PRO A N 1
ATOM 928 C CA . PRO A 1 117 ? -11.213 -4.861 21.140 1.00 81.19 117 PRO A CA 1
ATOM 929 C C . PRO A 1 117 ? -10.097 -5.824 21.593 1.00 81.19 117 PRO A C 1
ATOM 931 O O . PRO A 1 117 ? -10.305 -7.040 21.548 1.00 81.19 117 PRO A O 1
ATOM 934 N N . PRO A 1 118 ? -8.933 -5.309 22.033 1.00 80.69 118 PRO A N 1
ATOM 935 C CA . PRO A 1 118 ? -7.873 -6.150 22.579 1.00 80.69 118 PRO A CA 1
ATOM 936 C C . PRO A 1 118 ? -8.342 -6.849 23.864 1.00 80.69 118 PRO A C 1
ATOM 938 O O . PRO A 1 118 ? -9.250 -6.366 24.542 1.00 80.69 118 PRO A O 1
ATOM 941 N N . GLU A 1 119 ? -7.701 -7.968 24.218 1.00 80.31 119 GLU A N 1
ATOM 942 C CA . GLU A 1 119 ? -8.025 -8.725 25.440 1.00 80.31 119 GLU A CA 1
ATOM 943 C C . GLU A 1 119 ? -7.893 -7.870 26.711 1.00 80.31 119 GLU A C 1
ATOM 945 O O . GLU A 1 119 ? -8.693 -8.000 27.638 1.00 80.31 119 GLU A O 1
ATOM 950 N N . GLU A 1 120 ? -6.923 -6.950 26.729 1.00 79.38 120 GLU A N 1
ATOM 951 C CA . GLU A 1 120 ? -6.705 -6.006 27.820 1.00 79.38 120 GLU A CA 1
ATOM 952 C C . GLU A 1 120 ? -6.657 -4.557 27.316 1.00 79.38 120 GLU A C 1
ATOM 954 O O . GLU A 1 120 ? -5.907 -4.204 26.403 1.00 79.38 120 GLU A O 1
ATOM 959 N N . GLY A 1 121 ? -7.427 -3.684 27.971 1.00 82.12 121 GLY A N 1
ATOM 960 C CA . GLY A 1 121 ? -7.375 -2.239 27.757 1.00 82.12 121 GLY A CA 1
ATOM 961 C C . GLY A 1 121 ? -8.038 -1.765 26.462 1.00 82.12 121 GLY A C 1
ATOM 962 O O . GLY A 1 121 ? -9.108 -2.229 26.076 1.00 82.12 121 GLY A O 1
ATOM 963 N N . ALA A 1 122 ? -7.431 -0.761 25.834 1.00 84.06 122 ALA A N 1
ATOM 964 C CA . ALA A 1 122 ? -7.878 -0.173 24.578 1.00 84.06 122 ALA A CA 1
ATOM 965 C C . ALA A 1 122 ? -6.675 0.007 23.651 1.00 84.06 122 ALA A C 1
ATOM 967 O O . ALA A 1 122 ? -5.540 0.142 24.116 1.00 84.06 122 ALA A O 1
ATOM 968 N N . TYR A 1 123 ? -6.923 0.047 22.342 1.00 86.81 123 TYR A N 1
ATOM 969 C CA . TYR A 1 123 ? -5.881 0.414 21.391 1.00 86.81 123 TYR A CA 1
ATOM 970 C C . TYR A 1 123 ? -5.332 1.809 21.702 1.00 86.81 123 TYR A C 1
ATOM 972 O O . TYR A 1 123 ? -6.074 2.725 22.062 1.00 86.81 123 TYR A O 1
ATOM 980 N N . SER A 1 124 ? -4.020 1.978 21.538 1.00 88.12 124 SER A N 1
ATOM 981 C CA . SER A 1 124 ? -3.404 3.300 21.613 1.00 88.12 124 SER A CA 1
ATOM 982 C C . SER A 1 124 ? -4.000 4.214 20.541 1.00 88.12 124 SER A C 1
ATOM 984 O O . SER A 1 124 ? -4.249 3.775 19.423 1.00 88.12 124 SER A O 1
ATOM 986 N N . LEU A 1 125 ? -4.202 5.494 20.857 1.00 91.19 125 LEU A N 1
ATOM 987 C CA . LEU A 1 125 ? -4.552 6.521 19.866 1.00 91.19 125 LEU A CA 1
ATOM 988 C C . LEU A 1 125 ? -3.341 7.364 19.441 1.00 91.19 125 LEU A C 1
ATOM 990 O O . LEU A 1 125 ? -3.499 8.350 18.714 1.00 91.19 125 LEU A O 1
ATOM 994 N N . GLU A 1 126 ? -2.140 6.978 19.886 1.00 92.81 126 GLU A N 1
ATOM 995 C CA . GLU A 1 126 ? -0.896 7.601 19.448 1.00 92.81 126 GLU A CA 1
ATOM 996 C C . GLU A 1 126 ? -0.658 7.343 17.955 1.00 92.81 126 GLU A C 1
ATOM 998 O O . GLU A 1 126 ? -0.978 6.259 17.457 1.00 92.81 126 GLU A O 1
ATOM 1003 N N . PRO A 1 127 ? -0.097 8.311 17.213 1.00 93.75 127 PRO A N 1
ATOM 1004 C CA . PRO A 1 127 ? 0.155 8.142 15.788 1.00 93.75 127 PRO A CA 1
ATOM 1005 C C . PRO A 1 127 ? 1.103 6.971 15.511 1.00 93.75 127 PRO A C 1
ATOM 1007 O O . PRO A 1 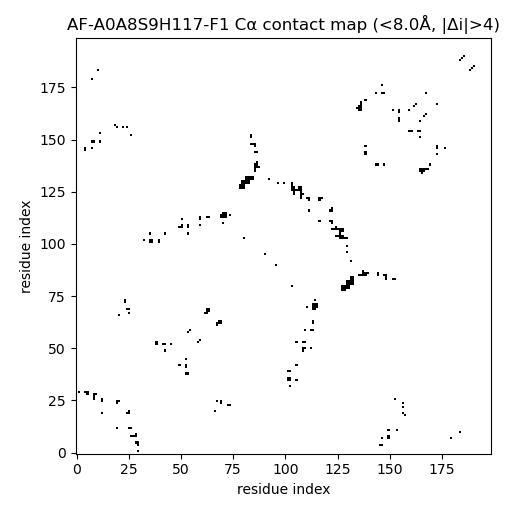127 ? 2.048 6.733 16.264 1.00 93.75 127 PRO A O 1
ATOM 1010 N N . PHE A 1 128 ? 0.893 6.274 14.394 1.00 93.94 128 PHE A N 1
ATOM 1011 C CA . PHE A 1 128 ? 1.833 5.245 13.942 1.00 93.94 128 PHE A CA 1
ATOM 1012 C C . PHE A 1 128 ? 3.195 5.880 13.653 1.00 93.94 128 PHE A C 1
ATOM 1014 O O . PHE A 1 128 ? 3.263 6.946 13.028 1.00 93.94 128 PHE A O 1
ATOM 1021 N N . THR A 1 129 ? 4.286 5.224 14.041 1.00 94.31 129 THR A N 1
ATOM 1022 C CA . THR A 1 129 ? 5.618 5.674 13.617 1.00 94.31 129 THR A CA 1
ATOM 1023 C C . THR A 1 129 ? 5.746 5.536 12.101 1.00 94.31 129 THR A C 1
ATOM 1025 O O . THR A 1 129 ? 5.085 4.704 11.484 1.00 94.31 129 THR A O 1
ATOM 1028 N N . VAL A 1 130 ? 6.560 6.378 11.466 1.00 94.69 130 VAL A N 1
ATOM 1029 C CA . VAL A 1 130 ? 6.790 6.317 10.016 1.00 94.69 130 VAL A CA 1
ATOM 1030 C C . VAL A 1 130 ? 8.272 6.110 9.777 1.00 94.69 130 VAL A C 1
ATOM 1032 O O . VAL A 1 130 ? 9.093 6.943 10.157 1.00 94.69 130 VAL A O 1
ATOM 1035 N N . GLU A 1 131 ? 8.602 5.017 9.105 1.00 93.81 131 GLU A N 1
ATOM 1036 C CA . GLU A 1 131 ? 9.974 4.628 8.804 1.00 93.81 131 GLU A CA 1
ATOM 1037 C C . GLU A 1 131 ? 10.099 4.338 7.316 1.00 93.81 131 GLU A C 1
ATOM 1039 O O . GLU A 1 131 ? 9.209 3.744 6.713 1.00 93.81 131 GLU A O 1
ATOM 1044 N N . ARG A 1 132 ? 11.209 4.744 6.699 1.00 93.88 132 ARG A N 1
ATOM 1045 C CA . ARG A 1 132 ? 11.516 4.356 5.321 1.00 93.88 132 ARG A CA 1
ATOM 1046 C C . ARG A 1 132 ? 12.456 3.167 5.335 1.00 93.88 132 ARG A C 1
ATOM 1048 O O . ARG A 1 132 ? 13.504 3.215 5.975 1.00 93.88 132 ARG A O 1
ATOM 1055 N N . MET A 1 133 ? 12.104 2.139 4.572 1.00 90.75 133 MET A N 1
ATOM 1056 C CA . MET A 1 133 ? 12.979 0.993 4.385 1.00 90.75 133 MET A CA 1
ATOM 1057 C C . MET A 1 133 ? 14.252 1.423 3.647 1.00 90.75 133 MET A C 1
ATOM 1059 O O . MET A 1 133 ? 14.194 2.024 2.573 1.00 90.75 133 MET A O 1
ATOM 1063 N N . GLY A 1 134 ? 15.406 1.132 4.243 1.00 86.19 134 GLY A N 1
ATOM 1064 C CA . GLY A 1 134 ? 16.707 1.338 3.615 1.00 86.19 134 GLY A CA 1
ATOM 1065 C C . GLY A 1 134 ? 17.099 0.184 2.691 1.00 86.19 134 GLY A C 1
ATOM 1066 O O . GLY A 1 134 ? 16.482 -0.878 2.702 1.00 86.19 134 GLY A O 1
ATOM 1067 N N . CYS A 1 135 ? 18.173 0.395 1.928 1.00 80.81 135 CYS A N 1
ATOM 1068 C CA . CYS A 1 135 ? 18.883 -0.655 1.191 1.00 80.81 135 CYS A CA 1
ATOM 1069 C C . CYS A 1 135 ? 18.055 -1.433 0.152 1.00 80.81 135 CYS A C 1
ATOM 1071 O O . CYS A 1 135 ? 18.403 -2.562 -0.141 1.00 80.81 135 CYS A O 1
ATOM 1073 N N . ALA A 1 136 ? 17.004 -0.857 -0.433 1.00 88.50 136 ALA A N 1
ATOM 1074 C CA . ALA A 1 136 ? 16.304 -1.450 -1.576 1.00 88.50 136 ALA A CA 1
ATOM 1075 C C . ALA A 1 136 ? 16.873 -0.951 -2.917 1.00 88.50 136 ALA A C 1
ATOM 1077 O O . ALA A 1 136 ? 17.638 0.016 -2.955 1.00 88.50 136 ALA A O 1
ATOM 1078 N N . TYR A 1 137 ? 16.463 -1.581 -4.022 1.00 94.94 137 TYR A N 1
ATOM 1079 C CA . TYR A 1 137 ? 16.710 -1.075 -5.371 1.00 94.94 137 TYR A CA 1
ATOM 1080 C C . TYR A 1 137 ? 16.268 0.389 -5.514 1.00 94.94 137 TYR A C 1
ATOM 1082 O O . TYR A 1 137 ? 15.172 0.781 -5.113 1.00 94.94 137 TYR A O 1
ATOM 1090 N N . GLU A 1 138 ? 17.134 1.206 -6.107 1.00 95.00 138 GLU A N 1
ATOM 1091 C CA . GLU A 1 138 ? 16.853 2.610 -6.382 1.00 95.00 138 GLU A CA 1
ATOM 1092 C C . GLU A 1 138 ? 16.478 2.761 -7.855 1.00 95.00 138 GLU A C 1
ATOM 1094 O O . GLU A 1 138 ? 17.324 2.612 -8.739 1.00 95.00 138 GLU A O 1
ATOM 1099 N N . ASN A 1 139 ? 15.222 3.112 -8.117 1.00 93.81 139 ASN A N 1
ATOM 1100 C CA . ASN A 1 139 ? 14.781 3.435 -9.459 1.00 93.81 139 ASN A CA 1
ATOM 1101 C C . ASN A 1 139 ? 15.420 4.753 -9.919 1.00 93.81 139 ASN A C 1
ATOM 1103 O O . ASN A 1 139 ? 15.215 5.812 -9.325 1.00 93.81 139 ASN A O 1
ATOM 1107 N N . ARG A 1 140 ? 16.160 4.692 -11.027 1.00 90.94 140 ARG A N 1
ATOM 1108 C CA . ARG A 1 140 ? 16.796 5.859 -11.660 1.00 90.94 140 ARG A CA 1
ATOM 1109 C C . ARG A 1 140 ? 16.120 6.276 -12.964 1.00 90.94 140 ARG A C 1
ATOM 1111 O O . ARG A 1 140 ? 16.574 7.217 -13.612 1.00 90.94 140 ARG A O 1
ATOM 1118 N N . ARG A 1 141 ? 15.044 5.587 -13.356 1.00 91.12 141 ARG A N 1
ATOM 1119 C CA . ARG A 1 141 ? 14.340 5.779 -14.628 1.00 91.12 141 ARG A CA 1
ATOM 1120 C C . ARG A 1 141 ? 12.966 6.402 -14.401 1.00 91.12 141 ARG A C 1
ATOM 1122 O O . ARG A 1 141 ? 12.304 6.182 -13.385 1.00 91.12 141 ARG A O 1
ATOM 1129 N N . SER A 1 142 ? 12.510 7.206 -15.355 1.00 87.94 142 SER A N 1
ATOM 1130 C CA . SER A 1 142 ? 11.149 7.739 -15.321 1.00 87.94 142 SER A CA 1
ATOM 1131 C C . SER A 1 142 ? 10.135 6.645 -15.684 1.00 87.94 142 SER A C 1
ATOM 1133 O O . SER A 1 142 ? 10.400 5.775 -16.507 1.00 87.94 142 SER A O 1
ATOM 1135 N N . GLY A 1 143 ? 8.957 6.676 -15.055 1.00 88.50 143 GLY A N 1
ATOM 1136 C CA . GLY A 1 143 ? 7.842 5.770 -15.374 1.00 88.50 143 GLY A CA 1
ATOM 1137 C C . GLY A 1 143 ? 7.829 4.418 -14.644 1.00 88.50 143 GLY A C 1
ATOM 1138 O O . GLY A 1 143 ? 6.796 3.748 -14.642 1.00 88.50 143 GLY A O 1
ATOM 1139 N N . ASP A 1 144 ? 8.907 4.039 -13.956 1.00 93.50 144 ASP A N 1
ATOM 1140 C CA . ASP A 1 144 ? 8.993 2.733 -13.279 1.00 93.50 144 ASP A CA 1
ATOM 1141 C C . ASP A 1 144 ? 8.470 2.742 -11.841 1.00 93.50 144 ASP A C 1
ATOM 1143 O O . ASP A 1 144 ? 8.107 1.692 -11.314 1.00 93.50 144 ASP A O 1
ATOM 1147 N N . CYS A 1 145 ? 8.362 3.915 -11.213 1.00 92.62 145 CYS A N 1
ATOM 1148 C CA . CYS A 1 145 ?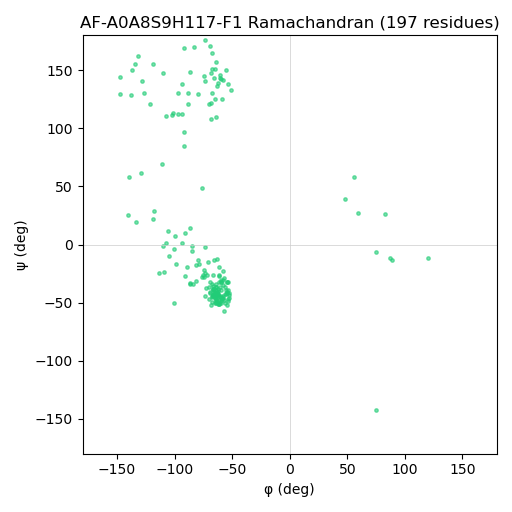 8.053 4.043 -9.789 1.00 92.62 145 CYS A CA 1
ATOM 1149 C C . CYS A 1 145 ? 6.785 3.290 -9.349 1.00 92.62 145 CYS A C 1
ATOM 1151 O O . CYS A 1 145 ? 6.796 2.669 -8.293 1.00 92.62 145 CYS A O 1
ATOM 1153 N N . GLY A 1 146 ? 5.721 3.293 -10.160 1.00 91.88 146 GLY A N 1
ATOM 1154 C CA . GLY A 1 146 ? 4.491 2.557 -9.854 1.00 91.88 146 GLY A CA 1
ATOM 1155 C C . GLY A 1 146 ? 4.692 1.040 -9.872 1.00 91.88 146 GLY A C 1
ATOM 1156 O O . GLY A 1 146 ? 4.267 0.352 -8.950 1.00 91.88 146 GLY A O 1
ATOM 1157 N N . HIS A 1 147 ? 5.396 0.524 -10.881 1.00 93.75 147 HIS A N 1
ATOM 1158 C CA . HIS A 1 147 ? 5.667 -0.907 -11.022 1.00 93.75 147 HIS A CA 1
ATOM 1159 C C . HIS A 1 147 ? 6.594 -1.408 -9.910 1.00 93.75 147 HIS A C 1
ATOM 1161 O O . HIS A 1 147 ? 6.328 -2.433 -9.289 1.00 93.75 147 HIS A O 1
ATOM 1167 N N . VAL A 1 148 ? 7.656 -0.653 -9.619 1.00 95.56 148 VAL A N 1
ATOM 1168 C CA . VAL A 1 148 ? 8.615 -0.994 -8.562 1.00 95.56 148 VAL A CA 1
ATOM 1169 C C . VAL A 1 148 ? 7.952 -0.919 -7.184 1.00 95.56 148 VAL A C 1
ATOM 1171 O O . VAL A 1 148 ? 8.181 -1.802 -6.365 1.00 95.56 148 VAL A O 1
ATOM 1174 N N . ALA A 1 149 ? 7.071 0.058 -6.934 1.00 94.38 149 ALA A N 1
ATOM 1175 C CA . ALA A 1 149 ? 6.312 0.127 -5.684 1.00 94.38 149 ALA A CA 1
ATOM 1176 C C . ALA A 1 149 ? 5.430 -1.116 -5.475 1.00 94.38 149 ALA A C 1
ATOM 1178 O O . ALA A 1 149 ? 5.450 -1.704 -4.395 1.00 94.38 149 ALA A O 1
ATOM 1179 N N . VAL A 1 150 ? 4.711 -1.568 -6.512 1.00 95.00 150 VAL A N 1
ATOM 1180 C CA . VAL A 1 150 ? 3.933 -2.819 -6.445 1.00 95.00 150 VAL A CA 1
ATOM 1181 C C . VAL A 1 150 ? 4.846 -4.020 -6.214 1.00 95.00 150 VAL A C 1
ATOM 1183 O O . VAL A 1 150 ? 4.528 -4.874 -5.390 1.00 95.00 150 VAL A O 1
ATOM 1186 N N . LYS A 1 151 ? 6.015 -4.064 -6.860 1.00 95.31 151 LYS A N 1
ATOM 1187 C CA . LYS A 1 151 ? 6.968 -5.160 -6.666 1.00 95.31 151 LYS A CA 1
ATOM 1188 C C . LYS A 1 151 ? 7.542 -5.199 -5.254 1.00 95.31 151 LYS A C 1
ATOM 1190 O O . LYS A 1 151 ? 7.727 -6.278 -4.704 1.00 95.31 151 LYS A O 1
ATOM 1195 N N . PHE A 1 152 ? 7.810 -4.045 -4.651 1.00 95.69 152 PHE A N 1
ATOM 1196 C CA . PHE A 1 152 ? 8.233 -3.974 -3.257 1.00 95.69 152 PHE A CA 1
ATOM 1197 C C . PHE A 1 152 ? 7.135 -4.458 -2.313 1.00 95.69 152 PHE A C 1
ATOM 1199 O O . PHE A 1 152 ? 7.436 -5.231 -1.408 1.00 95.69 152 PHE A O 1
ATOM 1206 N N . MET A 1 153 ? 5.875 -4.069 -2.541 1.00 94.06 153 MET A N 1
ATOM 1207 C CA . MET A 1 153 ? 4.741 -4.588 -1.768 1.00 94.06 153 MET A CA 1
ATOM 1208 C C . MET A 1 153 ? 4.633 -6.112 -1.887 1.00 94.06 153 MET A C 1
ATOM 1210 O O . MET A 1 153 ? 4.526 -6.791 -0.868 1.00 94.06 153 MET A O 1
ATOM 1214 N N . GLU A 1 154 ? 4.735 -6.647 -3.108 1.00 94.88 154 GLU A N 1
ATOM 1215 C CA . GLU A 1 154 ? 4.746 -8.088 -3.381 1.00 94.88 154 GLU A CA 1
ATOM 1216 C C . GLU A 1 154 ? 5.885 -8.784 -2.625 1.00 94.88 154 GLU A C 1
ATOM 1218 O O . GLU A 1 154 ? 5.644 -9.669 -1.810 1.00 94.88 154 GLU A O 1
ATOM 1223 N N . LEU A 1 155 ? 7.134 -8.357 -2.834 1.00 95.06 155 LEU A N 1
ATOM 1224 C CA . LEU A 1 155 ? 8.293 -8.961 -2.180 1.00 95.06 155 LEU A CA 1
ATOM 1225 C C . LEU A 1 155 ? 8.187 -8.866 -0.656 1.00 95.06 155 LEU A C 1
ATOM 1227 O O . LEU A 1 155 ? 8.512 -9.833 0.022 1.00 95.06 155 LEU A O 1
ATOM 1231 N N . HIS A 1 156 ? 7.697 -7.753 -0.107 1.00 92.81 156 HIS A N 1
ATOM 1232 C CA . HIS A 1 156 ? 7.532 -7.582 1.335 1.00 92.81 156 HIS A CA 1
ATOM 1233 C C . HIS A 1 156 ? 6.506 -8.577 1.883 1.00 92.81 156 HIS A C 1
ATOM 1235 O O . HIS A 1 156 ? 6.799 -9.305 2.832 1.00 92.81 156 HIS A O 1
ATOM 1241 N N . ALA A 1 157 ? 5.338 -8.664 1.240 1.00 90.94 157 ALA A N 1
ATOM 1242 C CA . ALA A 1 157 ? 4.280 -9.595 1.618 1.00 90.94 157 ALA A CA 1
ATOM 1243 C C . ALA A 1 157 ? 4.738 -11.055 1.546 1.00 90.94 157 ALA A C 1
ATOM 1245 O O . ALA A 1 157 ? 4.323 -11.849 2.381 1.00 90.94 157 ALA A O 1
ATOM 1246 N N . LEU A 1 158 ? 5.645 -11.395 0.625 1.00 92.12 158 LEU A N 1
ATOM 1247 C CA . LEU A 1 158 ? 6.219 -12.737 0.474 1.00 92.12 158 LEU A CA 1
ATOM 1248 C C . LEU A 1 158 ? 7.423 -13.014 1.397 1.00 92.12 158 LEU A C 1
ATOM 1250 O O . LEU A 1 158 ? 7.943 -14.128 1.422 1.00 92.12 158 LEU A O 1
ATOM 1254 N N . GLY A 1 159 ? 7.861 -12.052 2.218 1.00 92.31 159 GLY A N 1
ATOM 1255 C CA . GLY A 1 159 ? 8.997 -12.225 3.138 1.00 92.31 159 GLY A CA 1
ATOM 1256 C C . GLY A 1 159 ? 10.362 -12.009 2.478 1.00 92.31 159 GLY A C 1
ATOM 1257 O O . GLY A 1 159 ? 11.367 -12.554 2.924 1.00 92.31 159 GLY A O 1
ATOM 1258 N N . ASN A 1 160 ? 10.387 -11.211 1.414 1.00 93.69 160 ASN A N 1
ATOM 1259 C CA . ASN A 1 160 ? 11.555 -10.807 0.639 1.00 93.69 160 ASN A CA 1
ATOM 1260 C C . ASN A 1 160 ? 12.381 -11.999 0.092 1.00 93.69 160 ASN A C 1
ATOM 1262 O O . ASN A 1 160 ? 13.571 -12.120 0.416 1.00 93.69 160 ASN A O 1
ATOM 1266 N N . PRO A 1 161 ? 11.770 -12.901 -0.710 1.00 93.81 161 PRO A N 1
ATOM 1267 C CA . PRO A 1 161 ? 12.469 -14.027 -1.339 1.00 93.81 161 PRO A CA 1
ATOM 1268 C C . PRO A 1 161 ? 13.439 -13.555 -2.435 1.00 93.81 161 PRO A C 1
ATOM 1270 O O . PRO A 1 161 ? 13.428 -12.389 -2.813 1.00 93.81 161 PRO A O 1
ATOM 1273 N N . GLN A 1 162 ? 14.287 -14.448 -2.966 1.00 91.00 162 GLN A N 1
ATOM 1274 C CA . GLN A 1 162 ? 15.172 -14.099 -4.087 1.00 91.00 162 GLN A CA 1
ATOM 1275 C C . GLN A 1 162 ? 14.404 -13.972 -5.426 1.00 91.00 162 GLN A C 1
ATOM 1277 O O . GLN A 1 162 ? 13.557 -14.823 -5.702 1.00 91.00 162 GLN A O 1
ATOM 1282 N N . PRO A 1 163 ? 14.733 -12.985 -6.288 1.00 90.25 163 PRO A N 1
ATOM 1283 C CA . PRO A 1 163 ? 15.613 -11.853 -6.001 1.00 90.25 163 PRO A CA 1
ATOM 1284 C C . PRO A 1 163 ? 14.967 -10.914 -4.975 1.00 90.25 163 PRO A C 1
ATOM 1286 O O . PRO A 1 163 ? 13.809 -10.518 -5.114 1.00 90.25 163 PRO A O 1
ATOM 1289 N N . ARG A 1 164 ? 15.743 -10.573 -3.942 1.00 94.06 164 ARG A N 1
ATOM 1290 C CA . ARG A 1 164 ? 15.320 -9.666 -2.872 1.00 94.06 164 ARG A CA 1
ATOM 1291 C C . ARG A 1 164 ? 15.153 -8.250 -3.423 1.00 94.06 164 ARG A C 1
ATOM 12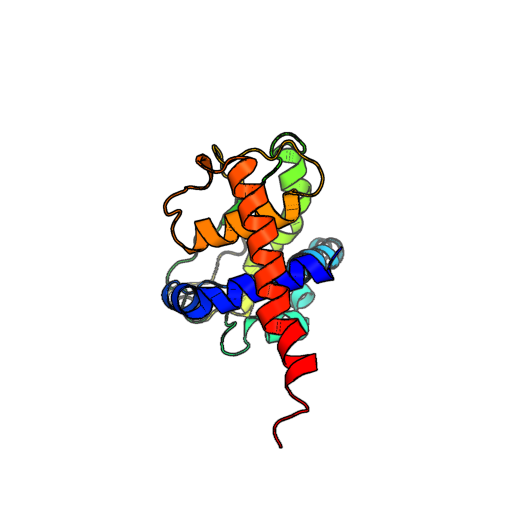93 O O . ARG A 1 164 ? 15.684 -7.931 -4.485 1.00 94.06 164 ARG A O 1
ATOM 1300 N N . MET A 1 165 ? 14.483 -7.374 -2.676 1.00 94.88 165 MET A N 1
ATOM 1301 C CA . MET A 1 165 ? 14.300 -5.969 -3.071 1.00 94.88 165 MET A CA 1
ATOM 1302 C C . MET A 1 165 ? 15.614 -5.232 -3.373 1.00 94.88 165 MET A C 1
ATOM 1304 O O . MET A 1 165 ? 15.621 -4.351 -4.226 1.00 94.88 165 MET A O 1
ATOM 1308 N N . ASP A 1 166 ? 16.710 -5.582 -2.698 1.00 93.69 166 ASP A N 1
ATOM 1309 C CA . ASP A 1 166 ? 18.058 -5.030 -2.898 1.00 93.69 166 ASP A CA 1
ATOM 1310 C C . ASP A 1 166 ? 18.816 -5.673 -4.073 1.00 93.69 166 ASP A C 1
ATOM 1312 O O . ASP A 1 166 ? 19.767 -5.093 -4.590 1.00 93.69 166 ASP A O 1
ATOM 1316 N N . GLY A 1 167 ? 18.370 -6.848 -4.521 1.00 94.12 167 GLY A N 1
ATOM 1317 C CA . GLY A 1 167 ? 18.900 -7.574 -5.674 1.00 94.12 167 GLY A CA 1
ATOM 1318 C C . GLY A 1 167 ? 18.169 -7.295 -6.989 1.00 94.12 167 GLY A C 1
ATOM 1319 O O . GLY A 1 167 ? 18.508 -7.900 -8.006 1.00 94.12 167 GLY A O 1
ATOM 1320 N N . LEU A 1 168 ? 17.158 -6.420 -6.994 1.00 95.62 168 LEU A N 1
ATOM 1321 C CA . LEU A 1 168 ? 16.502 -5.999 -8.231 1.00 95.62 168 LEU A CA 1
ATOM 1322 C C . LEU A 1 168 ? 17.452 -5.157 -9.096 1.00 95.62 168 LEU A C 1
ATOM 1324 O O . LEU A 1 168 ? 18.295 -4.412 -8.599 1.00 95.62 168 LEU A O 1
ATOM 1328 N N . THR A 1 169 ? 17.29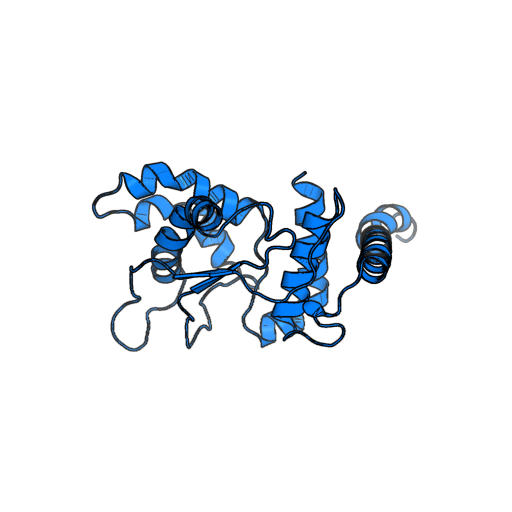4 -5.275 -10.412 1.00 95.44 169 THR A N 1
ATOM 1329 C CA . THR A 1 169 ? 18.072 -4.552 -11.426 1.00 95.44 169 THR A CA 1
ATOM 1330 C C . THR A 1 169 ? 17.134 -3.938 -12.461 1.00 95.44 169 THR A C 1
ATOM 1332 O O . THR A 1 169 ? 15.992 -4.376 -12.600 1.00 95.44 169 THR A O 1
ATOM 1335 N N . ASP A 1 170 ? 17.618 -2.963 -13.233 1.00 95.81 170 ASP A N 1
ATOM 1336 C CA . ASP A 1 170 ? 16.846 -2.361 -14.333 1.00 95.81 170 ASP A CA 1
ATOM 1337 C C . ASP A 1 170 ? 16.362 -3.417 -15.345 1.00 95.81 170 ASP A C 1
ATOM 1339 O O . ASP A 1 170 ? 15.233 -3.351 -15.830 1.00 95.81 170 ASP A O 1
ATOM 1343 N N . GLU A 1 171 ? 17.183 -4.437 -15.607 1.00 95.94 171 GLU A N 1
ATOM 1344 C CA . GLU A 1 171 ? 16.828 -5.562 -16.476 1.00 95.94 171 GLU A CA 1
ATOM 1345 C C . GLU A 1 171 ? 15.674 -6.391 -15.894 1.00 95.94 171 GLU A C 1
ATOM 1347 O O . GLU A 1 171 ? 14.706 -6.689 -16.597 1.00 95.94 171 GLU A O 1
ATOM 1352 N N . LEU A 1 172 ? 15.726 -6.717 -14.597 1.00 95.88 172 LEU A N 1
ATOM 1353 C CA . LEU A 1 172 ? 14.638 -7.429 -13.924 1.00 95.88 172 LEU A CA 1
ATOM 1354 C C . LEU A 1 172 ? 13.350 -6.600 -13.904 1.00 95.88 172 LEU A C 1
ATOM 1356 O O . LEU A 1 172 ? 12.264 -7.154 -14.082 1.00 95.88 172 LEU A O 1
ATOM 1360 N N . VAL A 1 173 ? 13.457 -5.278 -13.738 1.00 96.12 173 VAL A N 1
ATOM 1361 C CA . VAL A 1 173 ? 12.310 -4.364 -13.831 1.00 96.12 173 VAL A CA 1
ATOM 1362 C C . VAL A 1 173 ? 11.711 -4.395 -15.240 1.00 96.12 173 VAL A C 1
ATOM 1364 O O . VAL A 1 173 ? 10.489 -4.473 -15.376 1.00 96.12 173 VAL A O 1
ATOM 1367 N N . ASP A 1 174 ? 12.528 -4.402 -16.294 1.00 96.19 174 ASP A N 1
ATOM 1368 C CA . ASP A 1 174 ? 12.042 -4.478 -17.677 1.00 96.19 174 ASP A CA 1
ATOM 1369 C C . ASP A 1 174 ? 11.354 -5.809 -17.990 1.00 96.19 174 ASP A C 1
ATOM 1371 O O . ASP A 1 174 ? 10.297 -5.822 -18.628 1.00 96.19 174 ASP A O 1
ATOM 1375 N N . ILE A 1 175 ? 11.920 -6.923 -17.522 1.00 96.44 175 ILE A N 1
ATOM 1376 C CA . ILE A 1 175 ? 11.314 -8.254 -17.653 1.00 96.44 175 ILE A CA 1
ATOM 1377 C C . ILE A 1 175 ? 9.966 -8.288 -16.931 1.00 96.44 175 ILE A C 1
ATOM 1379 O O . ILE A 1 175 ? 8.958 -8.673 -17.524 1.00 96.44 175 ILE A O 1
ATOM 1383 N N . MET A 1 176 ? 9.923 -7.824 -15.681 1.00 94.75 176 MET A N 1
ATOM 1384 C CA . MET A 1 176 ? 8.707 -7.792 -14.872 1.00 94.75 176 MET A CA 1
ATOM 1385 C C . MET A 1 176 ? 7.604 -6.957 -15.528 1.00 94.75 176 MET A C 1
ATOM 1387 O O . MET A 1 176 ? 6.465 -7.406 -15.611 1.00 94.75 176 MET A O 1
ATOM 1391 N N . ARG A 1 177 ? 7.930 -5.763 -16.036 1.00 94.69 177 ARG A N 1
ATOM 1392 C CA . ARG A 1 177 ? 6.956 -4.892 -16.712 1.00 94.69 177 ARG A CA 1
ATOM 1393 C C . ARG A 1 177 ? 6.335 -5.566 -17.931 1.00 94.69 177 ARG A C 1
ATOM 1395 O O . ARG A 1 177 ? 5.123 -5.485 -18.117 1.00 94.69 177 ARG A O 1
ATOM 1402 N N . LYS A 1 178 ? 7.152 -6.235 -18.751 1.00 95.56 178 LYS A N 1
ATOM 1403 C CA . LYS A 1 178 ? 6.668 -6.991 -19.917 1.00 95.56 178 LYS A CA 1
ATOM 1404 C C . LYS A 1 178 ? 5.787 -8.156 -19.483 1.00 95.56 178 LYS A C 1
ATOM 1406 O O . LYS A 1 178 ? 4.719 -8.341 -20.057 1.00 95.56 178 LYS A O 1
ATOM 1411 N N . GLN A 1 179 ? 6.208 -8.899 -18.461 1.00 95.06 179 GLN A N 1
ATOM 1412 C CA . GLN A 1 179 ? 5.454 -10.038 -17.950 1.00 95.06 179 GLN A CA 1
ATOM 1413 C C . GLN A 1 179 ? 4.079 -9.607 -17.436 1.00 95.06 179 GLN A C 1
ATOM 1415 O O . GLN A 1 179 ? 3.075 -10.130 -17.900 1.00 95.06 179 GLN A O 1
ATOM 1420 N N . TRP A 1 180 ? 4.014 -8.590 -16.573 1.00 94.50 180 TRP A N 1
ATOM 1421 C CA . TRP A 1 180 ? 2.744 -8.089 -16.043 1.00 94.50 180 TRP A CA 1
ATOM 1422 C C . TRP A 1 180 ? 1.819 -7.540 -17.128 1.00 94.50 180 TRP A C 1
ATOM 1424 O O . TRP A 1 180 ? 0.617 -7.771 -17.070 1.00 94.50 180 TRP A O 1
ATOM 1434 N N . ALA A 1 181 ? 2.356 -6.850 -18.139 1.00 93.19 181 ALA A N 1
ATOM 1435 C CA . ALA A 1 181 ? 1.548 -6.393 -19.267 1.00 93.19 181 ALA A CA 1
ATOM 1436 C C . ALA A 1 181 ? 0.935 -7.570 -20.046 1.00 93.19 181 ALA A C 1
ATOM 1438 O O . ALA A 1 181 ? -0.241 -7.523 -20.409 1.00 93.19 181 ALA A O 1
ATOM 1439 N N . MET A 1 182 ? 1.716 -8.628 -20.281 1.00 95.00 182 MET A N 1
ATOM 1440 C CA . MET A 1 182 ? 1.241 -9.830 -20.966 1.00 95.00 182 MET A CA 1
ATOM 1441 C C . MET A 1 182 ? 0.235 -10.619 -20.130 1.00 95.00 182 MET A C 1
ATOM 1443 O O . MET A 1 182 ? -0.752 -11.090 -20.688 1.00 95.00 182 MET A O 1
ATOM 1447 N N . ASP A 1 183 ? 0.465 -10.753 -18.825 1.00 93.56 183 ASP A N 1
ATOM 1448 C CA . ASP A 1 183 ? -0.433 -11.465 -17.913 1.00 93.56 183 ASP A CA 1
ATOM 1449 C C . ASP A 1 183 ? -1.781 -10.749 -17.813 1.00 93.56 183 ASP A C 1
ATOM 1451 O O . ASP A 1 183 ? -2.810 -11.350 -18.088 1.00 93.56 183 ASP A O 1
ATOM 1455 N N . LEU A 1 184 ? -1.780 -9.434 -17.561 1.00 92.00 184 LEU A N 1
ATOM 1456 C CA . LEU A 1 184 ? -3.007 -8.630 -17.536 1.00 92.00 184 LEU A CA 1
ATOM 1457 C C . LEU A 1 184 ? -3.798 -8.742 -18.845 1.00 92.00 184 LEU A C 1
ATOM 1459 O O . LEU A 1 184 ? -5.021 -8.864 -18.829 1.00 92.00 184 LEU A O 1
ATOM 1463 N N . TYR A 1 185 ? -3.114 -8.704 -19.992 1.00 90.88 185 TYR A N 1
ATOM 1464 C CA . TYR A 1 185 ? -3.778 -8.860 -21.283 1.00 90.88 185 TYR A CA 1
ATOM 1465 C C . TYR A 1 185 ? -4.403 -10.255 -21.432 1.00 90.88 185 TYR A C 1
ATOM 1467 O O . TYR A 1 185 ? -5.563 -10.378 -21.824 1.00 90.88 185 TYR A O 1
ATOM 1475 N N . LYS A 1 186 ? -3.657 -11.310 -21.098 1.00 91.38 186 LYS A N 1
ATOM 1476 C CA . LYS A 1 186 ? -4.145 -12.692 -21.182 1.00 91.38 186 LYS A CA 1
ATOM 1477 C C . LYS A 1 186 ? -5.304 -12.963 -20.233 1.00 91.38 186 LYS A C 1
ATOM 1479 O O . LYS A 1 186 ? -6.256 -13.610 -20.645 1.00 91.38 186 LYS A O 1
ATOM 1484 N N . ASP A 1 187 ? -5.232 -12.465 -19.009 1.00 89.56 187 ASP A N 1
ATOM 1485 C CA . ASP A 1 187 ? -6.187 -12.826 -17.969 1.00 89.56 187 ASP A CA 1
ATOM 1486 C C . ASP A 1 187 ? -7.459 -11.983 -18.054 1.00 89.56 187 ASP A C 1
ATOM 1488 O O . ASP A 1 187 ? -8.539 -12.468 -17.728 1.00 89.56 187 ASP A O 1
ATOM 1492 N N . TRP A 1 188 ? -7.357 -10.711 -18.454 1.00 88.94 188 TRP A N 1
ATOM 1493 C CA . TRP A 1 188 ? -8.486 -9.775 -18.366 1.00 88.94 188 TRP A CA 1
ATOM 1494 C C . TRP A 1 188 ? -9.014 -9.323 -19.724 1.00 88.94 188 TRP A C 1
ATOM 1496 O O . TRP A 1 188 ? -10.170 -8.919 -19.817 1.00 88.94 188 TRP A O 1
ATOM 1506 N N . VAL A 1 189 ? -8.194 -9.367 -20.778 1.00 87.12 189 VAL A N 1
ATOM 1507 C CA . VAL A 1 189 ? -8.588 -8.885 -22.110 1.00 87.12 189 VAL A CA 1
ATOM 1508 C C . VAL A 1 189 ? -8.982 -10.044 -23.018 1.00 87.12 189 VAL A C 1
ATOM 1510 O O . VAL A 1 189 ? -10.067 -10.012 -23.588 1.00 87.12 189 VAL A O 1
ATOM 1513 N N . VAL A 1 190 ? -8.159 -11.091 -23.135 1.00 87.38 190 VAL A N 1
ATOM 1514 C CA . VAL A 1 190 ? -8.444 -12.240 -24.021 1.00 87.38 190 VAL A CA 1
ATOM 1515 C C . VAL A 1 190 ? -9.805 -12.902 -23.743 1.00 87.38 190 VAL A C 1
ATOM 1517 O O . VAL A 1 190 ? -10.518 -13.153 -24.716 1.00 87.38 190 VAL A O 1
ATOM 1520 N N . PRO A 1 191 ? -10.239 -13.134 -22.485 1.00 89.69 191 PRO A N 1
ATOM 1521 C CA . PRO A 1 191 ? -11.535 -13.761 -22.223 1.00 89.69 191 PRO A CA 1
ATOM 1522 C C . PRO A 1 191 ? -12.725 -12.960 -22.756 1.00 89.69 191 PRO A C 1
ATOM 1524 O O . PRO A 1 191 ? -13.743 -13.552 -23.095 1.00 89.69 191 PRO A O 1
ATOM 1527 N N . VAL A 1 192 ? -12.589 -11.636 -22.897 1.00 85.06 192 VAL A N 1
ATOM 1528 C CA . VAL A 1 192 ? -13.629 -10.778 -23.488 1.00 85.06 192 VAL A CA 1
ATOM 1529 C C . VAL A 1 192 ? -13.819 -11.077 -24.977 1.00 85.06 192 VAL A C 1
ATOM 1531 O O . VAL A 1 192 ? -14.934 -10.996 -25.472 1.00 85.06 192 VAL A O 1
ATOM 1534 N N . TYR A 1 193 ? -12.750 -11.444 -25.689 1.00 76.75 193 TYR A N 1
ATOM 1535 C CA . TYR A 1 193 ? -12.796 -11.713 -27.131 1.00 76.75 193 TYR A CA 1
ATOM 1536 C C . TYR A 1 193 ? -13.080 -13.179 -27.471 1.00 76.75 193 TYR A C 1
ATOM 1538 O O . TYR A 1 193 ? -13.597 -13.460 -28.544 1.00 76.75 193 TYR A O 1
ATOM 1546 N N . VAL A 1 194 ? -12.716 -14.113 -26.589 1.00 74.62 194 VAL A N 1
ATOM 1547 C CA . VAL A 1 194 ? -12.860 -15.563 -26.832 1.00 74.62 194 VAL A CA 1
ATOM 1548 C C . VAL A 1 194 ? -14.122 -16.134 -26.163 1.00 74.62 194 VAL A C 1
ATOM 1550 O O . VAL A 1 194 ? -14.590 -17.207 -26.530 1.00 74.62 194 VAL A O 1
ATOM 1553 N N . GLY A 1 195 ? -14.715 -15.408 -25.209 1.00 58.81 195 GLY A N 1
ATOM 1554 C CA . GLY A 1 195 ? -15.899 -15.828 -24.453 1.00 58.81 195 GLY A CA 1
ATOM 1555 C C . GLY A 1 195 ? -17.235 -15.796 -25.206 1.00 58.81 195 GLY A C 1
ATOM 1556 O O . GLY A 1 195 ? -18.238 -16.189 -24.618 1.00 58.81 195 GLY A O 1
ATOM 1557 N N . GLU A 1 196 ? -17.273 -15.366 -26.473 1.00 54.38 196 GLU A N 1
ATOM 1558 C CA . GLU A 1 196 ? -18.501 -15.332 -27.292 1.00 54.38 196 GLU A CA 1
ATOM 1559 C C . GLU A 1 196 ? -18.638 -16.507 -28.288 1.00 54.38 196 GLU A C 1
ATOM 1561 O O . GLU A 1 196 ? -19.682 -16.633 -28.920 1.00 54.38 196 GLU A O 1
ATOM 1566 N N . GLU A 1 197 ? -17.655 -17.413 -28.413 1.00 50.56 197 GLU A N 1
ATOM 1567 C CA . GLU A 1 197 ? -17.708 -18.524 -29.395 1.00 50.56 197 GLU A CA 1
ATOM 1568 C C . GLU A 1 197 ? -17.995 -19.925 -28.807 1.00 50.56 197 GLU A C 1
ATOM 1570 O O . GLU A 1 197 ? -17.886 -20.925 -29.515 1.00 50.56 197 GLU A O 1
ATOM 1575 N N . MET A 1 198 ? -18.405 -20.048 -27.538 1.00 49.03 198 MET A N 1
ATOM 1576 C CA . MET A 1 198 ? -18.763 -21.355 -26.950 1.00 49.03 198 MET A CA 1
ATOM 1577 C C . MET A 1 198 ? -20.006 -21.327 -26.043 1.00 49.03 198 MET A C 1
ATOM 1579 O O . MET A 1 198 ? -19.949 -21.751 -24.886 1.00 49.03 198 MET A O 1
ATOM 1583 N N . GLN A 1 199 ? -21.146 -20.892 -26.587 1.00 41.59 199 GLN A N 1
ATOM 1584 C CA . GLN A 1 199 ? -22.479 -21.267 -26.089 1.00 41.59 199 GLN A CA 1
ATOM 1585 C C . GLN A 1 199 ? -23.378 -21.756 -27.220 1.00 41.59 199 GLN A C 1
ATOM 1587 O O . GLN A 1 199 ? -23.394 -21.105 -28.286 1.00 41.59 199 GLN A O 1
#

Sequence (199 aa):
MGVHLEALVEYVTNRHEEILIERRSLFLPPWFVAHLQGYARAFSAAKGNRGRVLGDGRLSGFLTKEGRKWGAEVDSLDWRVLVLDPNPRLKDMAAVWGLLEAVSKMLPYLVEKVCPPPEEGAYSLEPFTVERMGCAYENRRSGDCGHVAVKFMELHALGNPQPRMDGLTDELVDIMRKQWAMDLYKDWVVPVYVGEEMQ

Mean predicted aligned error: 6.14 Å

InterPro domains:
  IPR003653 Ulp1 protease family, C-terminal catalytic domain [PF02902] (74-186)
  IPR038765 Papain-like cysteine peptidase superfamily [SSF54001] (7-186)

Nearest PDB structures (foldseek):
  6upu-assembly4_M  TM=5.231E-01  e=1.463E+00  Orientia tsutsugamushi str. Ikeda
  6ups-assembly1_A  TM=5.075E-01  e=2.400E+00  Orientia tsutsugamushi str. Ikeda
  5ham-assembly2_B  TM=5.594E-01  e=6.817E+00  Rickettsia bellii
  8efx-assembly1_A  TM=5.179E-01  e=5.781E+00  Orientia tsutsugamushi

pLDDT: mean 86.75, std 11.07, range [41.59, 96.44]

Solvent-accessible surface area (backbone atoms only — not comparable to full-atom values): 11926 Å² total; per-residue (Å²): 126,64,68,66,54,41,52,51,52,50,50,55,43,66,74,39,42,70,58,27,58,76,65,76,49,80,86,78,57,71,65,58,60,56,53,50,54,68,41,35,65,62,40,70,70,40,88,85,53,42,57,61,67,67,54,49,63,67,60,52,52,55,36,62,32,87,99,46,51,48,46,78,81,63,90,72,77,78,67,58,45,78,39,74,57,32,50,61,86,81,46,55,71,69,58,49,44,70,73,38,48,53,47,27,51,44,48,30,48,47,46,67,70,59,23,69,82,55,98,69,81,69,78,67,72,63,56,35,46,79,46,71,64,74,81,53,38,72,61,87,60,88,88,45,56,69,60,48,34,52,49,46,52,51,35,55,76,68,69,46,50,90,77,27,61,56,64,54,47,75,65,56,52,52,52,48,54,53,49,53,54,52,48,51,41,56,70,68,47,45,52,73,74,59,66,78,80,81,128

Secondary structure (DSSP, 8-state):
-HHHHHHHHHHHHHHTHHHHHHTT--PPPHHHHHHHHHTHHHHHH-SS-HHHHT--HHHHHHHHSTT--SSTT-S----EEEE--S-TTSS-HHHHHHHHHHHHHHHHHHHHHHSPPPSSS----SPPEEEEPPS-----STT-HHHHHHHHHHHHHTTSPSSPGGG--HHHHHHHHHHHHHHHIIIIIHHHHHTTS--